Protein AF-A0A918PG95-F1 (afdb_monomer_lite)

Organism: NCBI:txid68255

Foldseek 3Di:
DDDDPDVVVVVVVDAQLQQLQWDDADPVVRDTDRLQVQLQVQLVVQLCCLPPPDDPVRQQVQQVVDPVRNVVSNVVSSVCSSQQQVLSLALLNQQVPQVSLVSSVVSVRPRDHPVRCDPLSVLRDSNLLSVQVVVCCVVVVVVDDDDDPPDSVVSSVSSNVVVVVVVVVVVVVVVVVPDDDDDDDDDDDDDDDDDDDDDDDDDDDDDDDDDDDDD

InterPro domains:
  IPR006483 CRISPR-associated Cas3-type, HD domain [PF18019] (22-158)
  IPR038257 CRISPR-associated Cas3-type HD domain superfamily [G3DSA:1.10.3210.30] (10-162)

Sequence (215 aa):
MIGGGAGQTLLSRLSGAARSVWAKHDRDSDGWMPLWRHMEDSAAVAGLLWDEWLPASARRVVAGALPNDEANGHALVVWLAAVHDIGKATPAFACQVEQLADVMRAAGLGMRSRQAMGSDRRFAPHGLADQVLLGEWLEGGAAGRRGRRASSQSWWAGITECRRTTVRSRRSSSMSSCCGRQAESADCGGRCKRNCSMRARSGSGCASGWRSGKE

Secondary structure (DSSP, 8-state):
----SHHHHHHHHS-HHHHH-EEEE-TTT--EEEHHHHHHHHHHHHHHIIIIIS-HHHHHHHHTTSTTHHHHHHHHHHHHHHHTTGGGGSHHHHTTSHHHHHHHHHTT-----HHHHGGGGGG--HHHHHHHHHHHHHHHHHT--------HHHHHHHHHHHHHHHHHHHHHHTTTTSS----S-------------------------------

Radius of gyration: 26.87 Å; chains: 1; bounding box: 74×64×77 Å

Structure (mmCIF, N/CA/C/O backbone):
data_AF-A0A918PG95-F1
#
_entry.id   AF-A0A918PG95-F1
#
loop_
_atom_site.group_PDB
_atom_site.id
_atom_site.type_symbol
_atom_site.label_atom_id
_atom_site.label_alt_id
_atom_site.label_comp_id
_atom_site.label_asym_id
_atom_site.label_entity_id
_atom_site.label_seq_id
_atom_site.pdbx_PDB_ins_code
_atom_site.Cartn_x
_atom_site.Cartn_y
_atom_site.Cartn_z
_atom_site.occupancy
_atom_site.B_iso_or_equiv
_atom_site.auth_seq_id
_atom_site.auth_comp_id
_atom_site.auth_asym_id
_atom_site.auth_atom_id
_atom_site.pdbx_PDB_model_num
ATOM 1 N N . MET A 1 1 ? -30.443 -5.294 0.175 1.00 32.91 1 MET A N 1
ATOM 2 C CA . MET A 1 1 ? -29.629 -5.176 -1.054 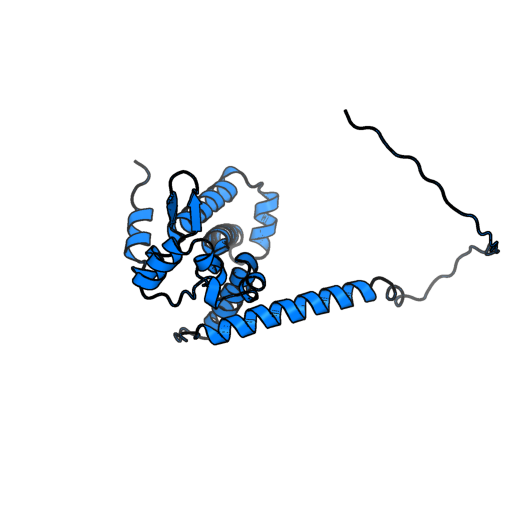1.00 32.91 1 MET A CA 1
ATOM 3 C C . MET A 1 1 ? -28.342 -4.455 -0.677 1.00 32.91 1 MET A C 1
ATOM 5 O O . MET A 1 1 ? -28.373 -3.243 -0.521 1.00 32.91 1 MET A O 1
ATOM 9 N N . ILE A 1 2 ? -27.261 -5.187 -0.396 1.00 43.16 2 ILE A N 1
ATOM 10 C CA . ILE A 1 2 ? -25.973 -4.619 0.038 1.00 43.16 2 ILE A CA 1
ATOM 11 C C . ILE A 1 2 ? -24.926 -4.897 -1.043 1.00 43.16 2 ILE A C 1
ATOM 13 O O . ILE A 1 2 ? -24.824 -6.028 -1.503 1.00 43.16 2 ILE A O 1
ATOM 17 N N . GLY A 1 3 ? -24.136 -3.871 -1.378 1.00 41.31 3 GLY A N 1
ATOM 18 C CA . GLY A 1 3 ? -22.775 -4.027 -1.902 1.00 41.31 3 GLY A CA 1
ATOM 19 C C . GLY A 1 3 ? -22.630 -3.995 -3.425 1.00 41.31 3 GLY A C 1
ATOM 20 O O . GLY A 1 3 ? -22.853 -4.989 -4.099 1.00 41.31 3 GLY A O 1
ATOM 21 N N . GLY A 1 4 ? -22.175 -2.863 -3.970 1.00 39.81 4 GLY A N 1
ATOM 22 C CA . GLY A 1 4 ? -21.768 -2.772 -5.385 1.00 39.81 4 GLY A CA 1
ATOM 23 C C . GLY A 1 4 ? -21.139 -1.441 -5.824 1.00 39.81 4 GLY A C 1
ATOM 24 O O . GLY A 1 4 ? -20.610 -1.345 -6.930 1.00 39.81 4 GLY A O 1
ATOM 25 N N . GLY A 1 5 ? -21.175 -0.404 -4.977 1.00 43.88 5 GLY A N 1
ATOM 26 C CA . GLY A 1 5 ? -20.745 0.948 -5.356 1.00 43.88 5 GLY A CA 1
ATOM 27 C C . GLY A 1 5 ? -19.273 1.288 -5.099 1.00 43.88 5 GLY A C 1
ATOM 28 O O . GLY A 1 5 ? -18.693 2.038 -5.876 1.00 43.88 5 GLY A O 1
ATOM 29 N N . ALA A 1 6 ? -18.641 0.757 -4.047 1.00 53.50 6 ALA A N 1
ATOM 30 C CA . ALA A 1 6 ? -17.346 1.275 -3.582 1.00 53.50 6 ALA A CA 1
ATOM 31 C C . ALA A 1 6 ? -16.199 1.058 -4.594 1.00 53.50 6 ALA A C 1
ATOM 33 O O . ALA A 1 6 ? -15.547 2.028 -4.990 1.00 53.50 6 ALA A O 1
ATOM 34 N N . GLY A 1 7 ? -16.033 -0.163 -5.116 1.00 50.66 7 GLY A N 1
ATOM 35 C CA . GLY A 1 7 ? -14.919 -0.501 -6.018 1.00 50.66 7 GLY A CA 1
ATOM 36 C C . GLY A 1 7 ? -14.945 0.226 -7.373 1.00 50.66 7 GLY A C 1
ATOM 37 O O . GLY A 1 7 ? -13.898 0.512 -7.953 1.00 50.66 7 GLY A O 1
ATOM 38 N N . GLN A 1 8 ? -16.129 0.618 -7.863 1.00 56.12 8 GLN A N 1
ATOM 39 C CA . GLN A 1 8 ? -16.257 1.412 -9.096 1.00 56.12 8 GLN A CA 1
ATOM 40 C C . GLN A 1 8 ? -15.835 2.882 -8.889 1.00 56.12 8 GLN A C 1
ATOM 42 O O . GLN A 1 8 ? -15.399 3.549 -9.833 1.00 56.12 8 GLN A O 1
ATOM 47 N N . THR A 1 9 ? -15.893 3.392 -7.651 1.00 69.88 9 THR A N 1
ATOM 48 C CA . THR A 1 9 ? -15.499 4.776 -7.329 1.00 69.88 9 THR A CA 1
ATOM 49 C C . THR A 1 9 ? -13.997 4.946 -7.130 1.00 69.88 9 THR A C 1
ATOM 51 O O . THR A 1 9 ? -13.449 5.972 -7.529 1.00 69.88 9 THR A O 1
ATOM 54 N N . LEU A 1 10 ? -13.304 3.960 -6.549 1.00 77.31 10 LEU A N 1
ATOM 55 C CA . LEU A 1 10 ? -11.856 4.049 -6.361 1.00 77.31 10 LEU A CA 1
ATOM 56 C C . LEU A 1 10 ? -11.132 3.888 -7.698 1.00 77.31 10 LEU A C 1
ATOM 58 O O . LEU A 1 10 ? -10.309 4.726 -8.061 1.00 77.31 10 LEU A O 1
ATOM 62 N N . LEU A 1 11 ? -11.495 2.862 -8.474 1.00 83.38 11 LEU A N 1
ATOM 63 C CA . LEU A 1 11 ? -10.849 2.570 -9.752 1.00 83.38 11 LEU A CA 1
ATOM 64 C C . LEU A 1 11 ? -10.937 3.740 -10.744 1.00 83.38 11 LEU A C 1
ATOM 66 O O . LEU A 1 11 ? -9.981 3.994 -11.477 1.00 83.38 11 LEU A O 1
ATOM 70 N N . SER A 1 12 ? -12.057 4.469 -10.747 1.00 86.81 12 SER A N 1
ATOM 71 C CA . SER A 1 12 ? -12.271 5.647 -11.600 1.00 86.81 12 SER A CA 1
ATOM 72 C C . SER A 1 12 ? -11.480 6.883 -11.154 1.00 86.81 12 SER A C 1
ATOM 74 O O . SER A 1 12 ? -11.197 7.752 -11.976 1.00 86.81 12 SER A O 1
ATOM 76 N N . ARG A 1 13 ? -11.071 6.956 -9.881 1.00 90.25 13 ARG A N 1
ATOM 77 C CA . ARG A 1 13 ? -10.235 8.040 -9.333 1.00 90.25 13 ARG A CA 1
ATOM 78 C C . ARG A 1 13 ? -8.735 7.798 -9.508 1.00 90.25 13 ARG A C 1
ATOM 80 O O . ARG A 1 13 ? -7.946 8.727 -9.347 1.00 90.25 13 ARG A O 1
ATOM 87 N N . LEU A 1 14 ? -8.327 6.569 -9.823 1.00 91.88 14 LEU A N 1
ATOM 88 C CA . LEU A 1 14 ? -6.923 6.207 -9.991 1.00 91.88 14 LEU A CA 1
ATOM 89 C C . LEU A 1 14 ? -6.431 6.476 -11.417 1.00 91.88 14 LEU A C 1
ATOM 91 O O . LEU A 1 14 ? -7.043 6.081 -12.413 1.00 91.88 14 LEU A O 1
ATOM 95 N N . SER A 1 15 ? -5.250 7.089 -11.522 1.00 94.81 15 SER A N 1
ATOM 96 C CA . SER A 1 15 ? -4.570 7.256 -12.808 1.00 94.81 15 SER A CA 1
ATOM 97 C C . SER A 1 15 ? -4.229 5.897 -13.437 1.00 94.81 15 SER A C 1
ATOM 99 O O . SER A 1 15 ? -4.142 4.877 -12.751 1.00 94.81 15 SER A O 1
ATOM 101 N N . GLY A 1 16 ? -4.013 5.861 -14.758 1.00 95.56 16 GLY A N 1
ATOM 102 C CA . GLY A 1 16 ? -3.531 4.644 -15.432 1.00 95.56 16 GLY A CA 1
ATOM 103 C C . GLY A 1 16 ? -2.228 4.121 -14.814 1.00 95.56 16 GLY A C 1
ATOM 104 O O . GLY A 1 16 ? -2.104 2.930 -14.544 1.00 95.56 16 GLY A O 1
ATOM 105 N N . ALA A 1 17 ? -1.316 5.034 -14.468 1.00 95.81 17 ALA A N 1
ATOM 106 C CA . ALA A 1 17 ? -0.079 4.720 -13.763 1.00 95.81 17 ALA A CA 1
ATOM 107 C C . ALA A 1 17 ? -0.332 4.060 -12.397 1.00 95.81 17 ALA A C 1
ATOM 109 O O . ALA A 1 17 ? 0.225 3.001 -12.123 1.00 95.81 17 ALA A O 1
ATOM 110 N N . ALA A 1 18 ? -1.219 4.614 -11.565 1.00 95.06 18 ALA A N 1
ATOM 111 C CA . ALA A 1 18 ? -1.544 4.024 -10.263 1.00 95.06 18 ALA A CA 1
ATOM 112 C C . ALA A 1 18 ? -2.192 2.633 -10.393 1.00 95.06 18 ALA A C 1
ATOM 114 O O . ALA A 1 18 ? -1.910 1.738 -9.598 1.00 95.06 18 ALA A O 1
ATOM 115 N N . ARG A 1 19 ? -3.012 2.423 -11.430 1.00 96.44 19 ARG A N 1
ATOM 116 C CA . ARG A 1 19 ? -3.640 1.123 -11.721 1.00 96.44 19 ARG A CA 1
ATOM 117 C C . ARG A 1 19 ? -2.651 0.059 -12.211 1.00 96.44 19 ARG A C 1
ATOM 119 O O . ARG A 1 19 ? -2.940 -1.122 -12.057 1.00 96.44 19 ARG A O 1
ATOM 126 N N . SER A 1 20 ? -1.503 0.466 -12.758 1.00 97.00 20 SER A N 1
ATOM 127 C CA . SER A 1 20 ? -0.463 -0.440 -13.276 1.00 97.00 20 SER A CA 1
ATOM 128 C C . SER A 1 20 ? 0.453 -1.040 -12.203 1.00 97.00 20 SER A C 1
ATOM 130 O O . SER A 1 20 ? 1.181 -1.987 -12.482 1.00 97.00 20 SER A O 1
ATOM 132 N N . VAL A 1 21 ? 0.451 -0.493 -10.982 1.00 98.00 21 VAL A N 1
ATOM 133 C CA . VAL A 1 21 ? 1.349 -0.947 -9.912 1.00 98.00 21 VAL A CA 1
ATOM 134 C C . VAL A 1 21 ? 0.916 -2.329 -9.428 1.00 98.00 21 VAL A C 1
ATOM 136 O O . VAL A 1 21 ? -0.242 -2.513 -9.058 1.00 98.00 21 VAL A O 1
ATOM 139 N N . TRP A 1 22 ? 1.834 -3.296 -9.397 1.00 98.06 22 TRP A N 1
ATOM 140 C CA . TRP A 1 22 ? 1.561 -4.663 -8.946 1.00 98.06 22 TRP A CA 1
ATOM 141 C C . TRP A 1 22 ? 1.912 -4.866 -7.466 1.00 98.06 22 TRP A C 1
ATOM 143 O O . TRP A 1 22 ? 2.778 -4.179 -6.922 1.00 98.06 22 TRP A O 1
ATOM 153 N N . ALA A 1 23 ? 1.251 -5.826 -6.809 1.00 97.12 23 ALA A N 1
ATOM 154 C CA . ALA A 1 23 ? 1.521 -6.159 -5.405 1.00 97.12 23 ALA A CA 1
ATOM 155 C C . ALA A 1 23 ? 1.724 -7.643 -5.103 1.00 97.12 23 ALA A C 1
ATOM 157 O O . ALA A 1 23 ? 2.466 -7.972 -4.170 1.00 97.12 23 ALA A O 1
ATOM 158 N N . LYS A 1 24 ? 1.056 -8.526 -5.851 1.00 96.69 24 LYS A N 1
ATOM 159 C CA . LYS A 1 24 ? 1.213 -9.983 -5.769 1.00 96.69 24 LYS A CA 1
ATOM 160 C C . LYS A 1 24 ? 1.415 -10.532 -7.175 1.00 96.69 24 LYS A C 1
ATOM 162 O O . LYS A 1 24 ? 0.829 -10.004 -8.116 1.00 96.69 24 LYS A O 1
ATOM 167 N N . HIS A 1 25 ? 2.228 -11.571 -7.281 1.00 96.75 25 HIS A N 1
ATOM 168 C CA . HIS A 1 25 ? 2.516 -12.288 -8.514 1.00 96.75 25 HIS A CA 1
ATOM 169 C C . HIS A 1 25 ? 2.518 -13.778 -8.193 1.00 96.75 25 HIS A C 1
ATOM 171 O O . HIS A 1 25 ? 3.223 -14.205 -7.273 1.00 96.75 25 HIS A O 1
ATOM 177 N N . ASP A 1 26 ? 1.723 -14.533 -8.932 1.00 94.75 26 ASP A N 1
ATOM 178 C CA . ASP A 1 26 ? 1.726 -15.982 -8.931 1.00 94.75 26 ASP A CA 1
ATOM 179 C C . ASP A 1 26 ? 2.724 -16.470 -9.985 1.00 94.75 26 ASP A C 1
ATOM 181 O O . ASP A 1 26 ? 2.670 -16.061 -11.139 1.00 94.75 26 ASP A O 1
ATOM 185 N N . ARG A 1 27 ? 3.673 -17.309 -9.568 1.00 88.88 27 ARG A N 1
ATOM 186 C CA . ARG A 1 27 ? 4.747 -17.801 -10.441 1.00 88.88 27 ARG A CA 1
ATOM 187 C C . ARG A 1 27 ? 4.313 -18.972 -11.312 1.00 88.88 27 ARG A C 1
ATOM 189 O O . ARG A 1 27 ? 5.006 -19.249 -12.282 1.00 88.88 27 ARG A O 1
ATOM 196 N N . ASP A 1 28 ? 3.223 -19.641 -10.952 1.00 91.62 28 ASP A N 1
ATOM 197 C CA . ASP A 1 28 ? 2.777 -20.843 -11.652 1.00 91.62 28 ASP A CA 1
ATOM 198 C C . ASP A 1 28 ? 1.796 -20.496 -12.779 1.00 91.62 28 ASP A C 1
ATOM 200 O O . ASP A 1 28 ? 1.820 -21.123 -13.836 1.00 91.62 28 ASP A O 1
ATOM 204 N N . SER A 1 29 ? 0.955 -19.473 -12.579 1.00 91.94 29 SER A N 1
ATOM 205 C CA . SER A 1 29 ? -0.023 -19.006 -13.576 1.00 91.94 29 SER A CA 1
ATOM 206 C C . SER A 1 29 ? 0.369 -17.721 -14.313 1.00 91.94 29 SER A C 1
ATOM 208 O O . SER A 1 29 ? -0.393 -17.263 -15.165 1.00 91.94 29 SER A O 1
ATOM 210 N N . ASP A 1 30 ? 1.492 -17.093 -13.945 1.00 89.94 30 ASP A N 1
ATOM 211 C CA . ASP A 1 30 ? 1.868 -15.718 -14.326 1.00 89.94 30 ASP A CA 1
ATOM 212 C C . ASP A 1 30 ? 0.784 -14.658 -13.999 1.00 89.94 30 ASP A C 1
ATOM 214 O O . ASP A 1 30 ? 0.811 -13.515 -14.471 1.00 89.94 30 ASP A O 1
ATOM 218 N N . GLY A 1 31 ? -0.190 -15.016 -13.155 1.00 94.00 31 GLY A N 1
ATOM 219 C CA . GLY A 1 31 ? -1.229 -14.121 -12.672 1.00 94.00 31 GLY A CA 1
ATOM 220 C C . GLY A 1 31 ? -0.673 -13.068 -11.714 1.00 94.00 31 GLY A C 1
ATOM 221 O O . GLY A 1 31 ? 0.289 -13.291 -10.979 1.00 94.00 31 GLY A O 1
ATOM 222 N N . TRP A 1 32 ? -1.301 -11.895 -11.662 1.00 96.88 32 TRP A N 1
ATOM 223 C CA . TRP A 1 32 ? -0.903 -10.847 -10.722 1.00 96.88 32 TRP A CA 1
ATOM 224 C C . TRP A 1 32 ? -2.091 -10.032 -10.219 1.00 96.88 32 TRP A C 1
ATOM 226 O O . TRP A 1 32 ? -3.145 -9.959 -10.851 1.00 96.88 32 TRP A O 1
ATOM 236 N N . MET A 1 33 ? -1.907 -9.407 -9.055 1.00 97.00 33 MET A N 1
ATOM 237 C CA . MET A 1 33 ? -2.902 -8.532 -8.436 1.00 97.00 33 MET A CA 1
ATOM 238 C C . MET A 1 33 ? -2.374 -7.096 -8.347 1.00 97.00 33 MET A C 1
ATOM 240 O O . MET A 1 33 ? -1.255 -6.892 -7.848 1.00 97.00 33 MET A O 1
ATOM 244 N N . PRO A 1 34 ? -3.161 -6.093 -8.782 1.00 97.06 34 PRO A N 1
ATOM 245 C CA . PRO A 1 34 ? -2.761 -4.701 -8.674 1.00 97.06 34 PRO A CA 1
ATOM 246 C C . PRO A 1 34 ? -2.753 -4.222 -7.221 1.00 97.06 34 PRO A C 1
ATOM 248 O O . PRO A 1 34 ? -3.569 -4.635 -6.396 1.00 97.06 34 PRO A O 1
ATOM 251 N N . LEU A 1 35 ? -1.831 -3.309 -6.920 1.00 97.25 35 LEU A N 1
ATOM 252 C CA . LEU A 1 35 ? -1.578 -2.790 -5.579 1.00 97.25 35 LEU A CA 1
ATOM 253 C C . LEU A 1 35 ? -2.796 -2.101 -4.973 1.00 97.25 35 LEU A C 1
ATOM 255 O O . LEU A 1 35 ? -3.100 -2.340 -3.811 1.00 97.25 35 LEU A O 1
ATOM 259 N N . TRP A 1 36 ? -3.523 -1.297 -5.750 1.00 95.88 36 TRP A N 1
ATOM 260 C CA . TRP A 1 36 ? -4.720 -0.620 -5.246 1.00 95.88 36 TRP A CA 1
ATOM 261 C C . TRP A 1 36 ? -5.782 -1.605 -4.750 1.00 95.88 36 TRP A C 1
ATOM 263 O O . TRP A 1 36 ? -6.387 -1.347 -3.718 1.00 95.88 36 TRP A O 1
ATOM 273 N N . ARG A 1 37 ? -5.961 -2.744 -5.437 1.00 96.19 37 ARG A N 1
ATOM 274 C CA . ARG A 1 37 ? -6.907 -3.785 -5.020 1.00 96.19 37 ARG A CA 1
ATOM 275 C C . ARG A 1 37 ? -6.429 -4.447 -3.739 1.00 96.19 37 ARG A C 1
ATOM 277 O O . ARG A 1 37 ? -7.195 -4.557 -2.799 1.00 96.19 37 ARG A O 1
ATOM 284 N N . HIS A 1 38 ? -5.143 -4.797 -3.672 1.00 97.06 38 HIS A N 1
ATOM 285 C CA . HIS A 1 38 ? -4.568 -5.363 -2.454 1.00 97.06 38 HIS A CA 1
ATOM 286 C C . HIS A 1 38 ? -4.778 -4.456 -1.234 1.00 97.06 38 HIS A C 1
ATOM 288 O O . HIS A 1 38 ? -5.149 -4.936 -0.168 1.00 97.06 38 HIS A O 1
ATOM 294 N N . MET A 1 39 ? -4.546 -3.155 -1.406 1.00 96.31 39 MET A N 1
ATOM 295 C CA . MET A 1 39 ? -4.713 -2.151 -0.359 1.00 96.31 39 MET A CA 1
ATOM 296 C C . MET A 1 39 ? -6.184 -1.949 0.026 1.00 96.31 39 MET A C 1
ATOM 298 O O . MET A 1 39 ? -6.485 -1.851 1.212 1.00 96.31 39 MET A O 1
ATOM 302 N N . GLU A 1 40 ? -7.098 -1.925 -0.949 1.00 96.31 40 GLU A N 1
ATOM 303 C CA . GLU A 1 40 ? -8.546 -1.864 -0.704 1.00 96.31 40 GLU A CA 1
ATOM 304 C C . GLU A 1 40 ? -9.030 -3.095 0.077 1.00 96.31 40 GLU A C 1
ATOM 306 O O . GLU A 1 40 ? -9.716 -2.945 1.088 1.00 96.31 40 GLU A O 1
ATOM 311 N N . ASP A 1 41 ? -8.595 -4.295 -0.317 1.00 97.25 41 ASP A N 1
ATOM 312 C CA . ASP A 1 41 ? -8.922 -5.546 0.373 1.00 97.25 41 ASP A CA 1
ATOM 313 C C . ASP A 1 41 ? -8.384 -5.540 1.815 1.00 97.25 41 ASP A C 1
ATOM 315 O O . ASP A 1 41 ? -9.096 -5.901 2.753 1.00 97.25 41 ASP A O 1
ATOM 319 N N . SER A 1 42 ? -7.142 -5.086 2.025 1.00 98.06 42 SER A N 1
ATOM 320 C CA . SER A 1 42 ? -6.558 -4.953 3.367 1.00 98.06 42 SER A CA 1
ATOM 321 C C . SER A 1 42 ? -7.315 -3.953 4.239 1.00 98.06 42 SER A C 1
ATOM 323 O O . SER A 1 42 ? -7.527 -4.224 5.420 1.00 98.06 42 SER A O 1
ATOM 325 N N . ALA A 1 43 ? -7.755 -2.829 3.671 1.00 97.88 43 ALA A N 1
ATOM 326 C CA . ALA A 1 43 ? -8.558 -1.836 4.375 1.00 97.88 43 ALA A CA 1
ATOM 327 C C . ALA A 1 43 ? -9.921 -2.406 4.797 1.00 97.88 43 ALA A C 1
ATOM 329 O O . ALA A 1 43 ? -10.335 -2.237 5.944 1.00 97.88 43 ALA A O 1
ATOM 330 N N . ALA A 1 44 ? -10.592 -3.126 3.893 1.00 97.62 44 ALA A N 1
ATOM 331 C CA . ALA A 1 44 ? -11.875 -3.764 4.169 1.00 97.62 44 ALA A CA 1
ATOM 332 C C . ALA A 1 44 ? -11.757 -4.832 5.267 1.00 97.62 44 ALA A C 1
ATOM 334 O O . ALA A 1 44 ? -12.552 -4.844 6.207 1.00 97.62 44 ALA A O 1
ATOM 335 N N . VAL A 1 45 ? -10.730 -5.688 5.196 1.00 98.44 45 VAL A N 1
ATOM 336 C CA . VAL A 1 45 ? -10.458 -6.691 6.237 1.00 98.44 45 VAL A CA 1
ATOM 337 C C . VAL A 1 45 ? -10.138 -6.026 7.574 1.00 98.44 45 VAL A C 1
ATOM 339 O O . VAL A 1 45 ? -10.617 -6.489 8.603 1.00 98.44 45 VAL A O 1
ATOM 342 N N . ALA A 1 46 ? -9.372 -4.934 7.589 1.00 98.44 46 ALA A N 1
ATOM 343 C CA . ALA A 1 46 ? -9.072 -4.208 8.820 1.00 98.44 46 ALA A CA 1
ATOM 344 C C . ALA A 1 46 ? -10.329 -3.617 9.480 1.00 98.44 46 ALA A C 1
ATOM 346 O O . ALA A 1 46 ? -10.444 -3.683 10.703 1.00 98.44 46 ALA A O 1
ATOM 347 N N . GLY A 1 47 ? -11.280 -3.110 8.687 1.00 98.00 47 GLY A N 1
ATOM 348 C CA . GLY A 1 47 ? -12.584 -2.664 9.189 1.00 98.00 47 GLY A CA 1
ATOM 349 C C . GLY A 1 47 ? -13.370 -3.811 9.824 1.00 98.00 47 GLY A C 1
ATOM 350 O O . GLY A 1 47 ? -13.740 -3.733 10.989 1.00 98.00 47 GLY A O 1
ATOM 351 N N . LEU A 1 48 ? -13.500 -4.941 9.116 1.00 98.44 48 LEU A N 1
ATOM 352 C CA . LEU A 1 48 ? -14.165 -6.137 9.653 1.00 98.44 48 LEU A CA 1
ATOM 353 C C . LEU A 1 48 ? -13.502 -6.652 10.937 1.00 98.44 48 LEU A C 1
ATOM 355 O O . LEU A 1 48 ? -14.186 -7.042 11.878 1.00 98.44 48 LEU A O 1
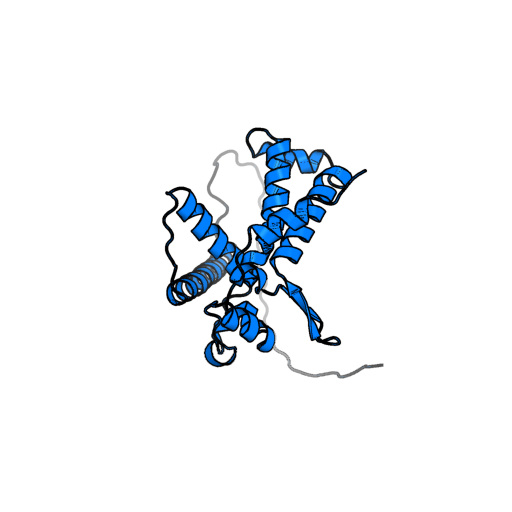ATOM 359 N N . LEU A 1 49 ? -12.168 -6.647 11.000 1.00 98.31 49 LEU A N 1
ATOM 360 C CA . LEU A 1 49 ? -11.446 -7.045 12.206 1.00 98.31 49 LEU A CA 1
ATOM 361 C C . LEU A 1 49 ? -11.718 -6.089 13.368 1.00 98.31 49 LEU A C 1
ATOM 363 O O . LEU A 1 49 ? -11.846 -6.548 14.499 1.00 98.31 49 LEU A O 1
ATOM 367 N N . TRP A 1 50 ? -11.801 -4.784 13.114 1.00 97.75 50 TRP A N 1
ATOM 368 C CA . TRP A 1 50 ? -12.130 -3.806 14.145 1.00 97.75 50 TRP A CA 1
ATOM 369 C C . TRP A 1 50 ? -13.557 -3.985 14.672 1.00 97.75 50 TRP A C 1
ATOM 371 O O . TRP A 1 50 ? -13.751 -4.021 15.889 1.00 97.75 50 TRP A O 1
ATOM 381 N N . ASP A 1 51 ? -14.524 -4.118 13.765 1.00 96.69 51 ASP A N 1
ATOM 382 C CA . ASP A 1 51 ? -15.950 -4.152 14.091 1.00 96.69 51 ASP A CA 1
ATOM 383 C C . ASP A 1 51 ? -16.362 -5.484 14.736 1.00 96.69 51 ASP A C 1
ATOM 385 O O . ASP A 1 51 ? -17.042 -5.493 15.765 1.00 96.69 51 ASP A O 1
ATOM 389 N N . GLU A 1 52 ? -15.899 -6.606 14.177 1.00 97.50 52 GLU A N 1
ATOM 390 C CA . GLU A 1 52 ? -16.446 -7.937 14.479 1.00 97.50 52 GLU A CA 1
ATOM 391 C C . GLU A 1 52 ? -15.517 -8.819 15.326 1.00 97.50 52 GLU A C 1
ATOM 393 O O . GLU A 1 52 ? -15.966 -9.791 15.935 1.00 97.50 52 GLU A O 1
ATOM 398 N N . TRP A 1 53 ? -14.214 -8.522 15.374 1.00 98.06 53 TRP A N 1
ATOM 399 C CA . TRP A 1 53 ? -13.230 -9.398 16.027 1.00 98.06 53 TRP A CA 1
ATOM 400 C C . TRP A 1 53 ? -12.504 -8.745 17.207 1.00 98.06 53 TRP A C 1
ATOM 402 O O . TRP A 1 53 ? -12.205 -9.411 18.201 1.00 98.06 53 TRP A O 1
ATOM 412 N N . LEU A 1 54 ? -12.211 -7.445 17.133 1.00 96.38 54 LEU A N 1
ATOM 413 C CA . LEU A 1 54 ? -11.342 -6.779 18.095 1.00 96.38 54 LEU A CA 1
ATOM 414 C C . LEU A 1 54 ? -12.068 -6.511 19.434 1.00 96.38 54 LEU A C 1
ATOM 416 O O . LEU A 1 54 ? -13.076 -5.789 19.471 1.00 96.38 54 LEU A O 1
ATOM 420 N N . PRO A 1 55 ? -11.541 -7.007 20.575 1.00 97.25 55 PRO A N 1
ATOM 421 C CA . PRO A 1 55 ? -12.153 -6.774 21.878 1.00 97.25 55 PRO A CA 1
ATOM 422 C C . PRO A 1 55 ? -12.245 -5.284 22.225 1.00 97.25 55 PRO A C 1
ATOM 424 O O . PRO A 1 55 ? -11.329 -4.505 21.949 1.00 97.25 55 PRO A O 1
ATOM 427 N N . ALA A 1 56 ? -13.308 -4.894 22.932 1.00 95.62 56 ALA A N 1
ATOM 428 C CA . ALA A 1 56 ? -13.541 -3.502 23.329 1.00 95.62 56 ALA A CA 1
ATOM 429 C C . ALA A 1 56 ? -12.395 -2.894 24.166 1.00 95.62 56 ALA A C 1
ATOM 431 O O . ALA A 1 56 ? -12.181 -1.685 24.152 1.00 95.62 56 ALA A O 1
ATOM 432 N N . SER A 1 57 ? -11.637 -3.703 24.916 1.00 95.94 57 SER A N 1
ATOM 433 C CA . SER A 1 57 ? -10.437 -3.234 25.624 1.00 95.94 57 SER A CA 1
ATOM 434 C C . SER A 1 57 ? -9.326 -2.802 24.664 1.00 95.94 57 SER A C 1
ATOM 436 O O . SER A 1 57 ? -8.737 -1.746 24.869 1.00 95.94 57 SER A O 1
ATOM 438 N N . ALA A 1 58 ? -9.072 -3.568 23.602 1.00 94.94 58 ALA A N 1
ATOM 439 C CA . ALA A 1 58 ? -8.070 -3.235 22.594 1.00 94.94 58 ALA A CA 1
ATOM 440 C C . ALA A 1 58 ? -8.494 -2.017 21.761 1.00 94.94 58 ALA A C 1
ATOM 442 O O . ALA A 1 58 ? -7.685 -1.112 21.559 1.00 94.94 58 ALA A O 1
ATOM 443 N N . ARG A 1 59 ? -9.776 -1.937 21.373 1.00 96.06 59 ARG A N 1
ATOM 444 C CA . ARG A 1 59 ? -10.333 -0.741 20.719 1.00 96.06 59 ARG A CA 1
ATOM 445 C C . ARG A 1 59 ? -10.115 0.513 21.555 1.00 96.06 59 ARG A C 1
ATOM 447 O O . ARG A 1 59 ? -9.600 1.492 21.032 1.00 96.06 59 ARG A O 1
ATOM 454 N N . ARG A 1 60 ? -10.397 0.463 22.863 1.00 94.38 60 ARG A N 1
ATOM 455 C CA . ARG A 1 60 ? -10.161 1.590 23.785 1.00 94.38 60 ARG A CA 1
ATOM 456 C C . ARG A 1 60 ? -8.696 2.010 23.879 1.00 94.38 60 ARG A C 1
ATOM 458 O O . ARG A 1 60 ? -8.439 3.200 23.995 1.00 94.38 60 ARG A O 1
ATOM 465 N N . VAL A 1 61 ? -7.745 1.076 23.816 1.00 94.00 61 VAL A N 1
ATOM 466 C CA . VAL A 1 61 ? -6.310 1.418 23.815 1.00 94.00 61 VAL A CA 1
ATOM 467 C C . VAL A 1 61 ? -5.933 2.208 22.562 1.00 94.00 61 VAL A C 1
ATOM 469 O O . VAL A 1 61 ? -5.221 3.201 22.663 1.00 94.00 61 VAL A O 1
ATOM 472 N N . VAL A 1 62 ? -6.420 1.790 21.392 1.00 93.00 62 VAL A N 1
ATOM 473 C CA . VAL A 1 62 ? -6.134 2.481 20.125 1.00 93.00 62 VAL A CA 1
ATOM 474 C C . VAL A 1 62 ? -6.868 3.822 20.051 1.00 93.00 62 VAL A C 1
ATOM 476 O O . VAL A 1 62 ? -6.269 4.849 19.745 1.00 93.00 62 VAL A O 1
ATOM 479 N N . ALA A 1 63 ? -8.163 3.809 20.357 1.00 94.31 63 ALA A N 1
ATOM 480 C CA . ALA A 1 63 ? -9.057 4.956 20.295 1.00 94.31 63 ALA A CA 1
ATOM 481 C C . ALA A 1 63 ? -8.709 6.040 21.320 1.00 94.31 63 ALA A C 1
ATOM 483 O O . ALA A 1 63 ? -8.717 7.217 20.987 1.00 94.31 63 ALA A O 1
ATOM 484 N N . GLY A 1 64 ? -8.356 5.659 22.552 1.00 92.56 64 GLY A N 1
ATOM 485 C CA . GLY A 1 64 ? -8.134 6.599 23.655 1.00 92.56 64 GLY A CA 1
ATOM 486 C C . GLY A 1 64 ? -6.929 7.529 23.478 1.00 92.56 64 GLY A C 1
ATOM 487 O O . GLY A 1 64 ? -6.756 8.455 24.265 1.00 92.56 64 GLY A O 1
ATOM 488 N N . ALA A 1 65 ? -6.094 7.299 22.462 1.00 88.38 65 ALA A N 1
ATOM 489 C CA . ALA A 1 65 ? -5.000 8.191 22.083 1.00 88.38 65 ALA A CA 1
ATOM 490 C C . ALA A 1 65 ? -5.411 9.258 21.045 1.00 88.38 65 ALA A C 1
ATOM 492 O O . ALA A 1 65 ? -4.587 10.096 20.675 1.00 88.38 65 ALA A O 1
ATOM 493 N N . LEU A 1 66 ? -6.648 9.218 20.541 1.00 91.94 66 LEU A N 1
ATOM 494 C CA . LEU A 1 66 ? -7.133 10.040 19.434 1.00 91.94 66 LEU A CA 1
ATOM 495 C C . LEU A 1 66 ? -8.321 10.908 19.877 1.00 91.94 66 LEU A C 1
ATOM 497 O O . LEU A 1 66 ? -9.103 10.487 20.721 1.00 91.94 66 LEU A O 1
ATOM 501 N N . PRO A 1 67 ? -8.514 12.105 19.291 1.00 87.00 67 PRO A N 1
ATOM 502 C CA . PRO A 1 67 ? -9.763 12.847 19.466 1.00 87.00 67 PRO A CA 1
ATOM 503 C C . PRO A 1 67 ? -10.930 12.049 18.869 1.00 87.00 67 PRO A C 1
ATOM 505 O O . PRO A 1 67 ? -10.711 11.288 17.932 1.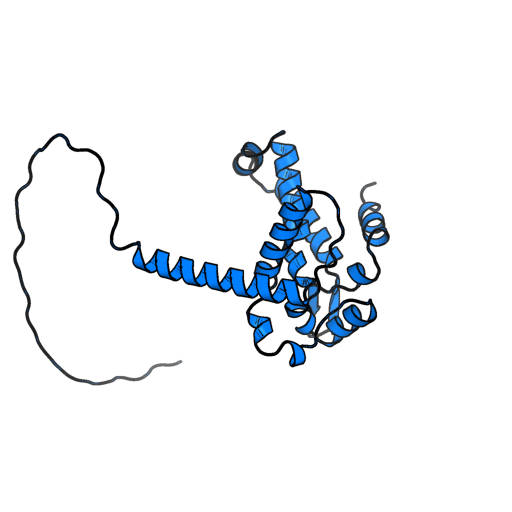00 87.00 67 PRO A O 1
ATOM 508 N N . ASN A 1 68 ? -12.168 12.248 19.331 1.00 77.94 68 ASN A N 1
ATOM 509 C CA . ASN A 1 68 ? -13.351 11.490 18.871 1.00 77.94 68 ASN A CA 1
ATOM 510 C C . ASN A 1 68 ? -13.177 9.954 18.957 1.00 77.94 68 ASN A C 1
ATOM 512 O O . ASN A 1 68 ? -13.749 9.214 18.150 1.00 77.94 68 ASN A O 1
ATOM 516 N N . ASP A 1 69 ? -12.357 9.521 19.918 1.00 83.81 69 ASP A N 1
ATOM 517 C CA . ASP A 1 69 ? -12.012 8.172 20.350 1.00 83.81 69 ASP A CA 1
ATOM 518 C C . ASP A 1 69 ? -12.213 7.084 19.277 1.00 83.81 69 ASP A C 1
ATOM 520 O O . ASP A 1 69 ? -11.341 6.823 18.446 1.00 83.81 69 ASP A O 1
ATOM 524 N N . GLU A 1 70 ? -13.360 6.401 19.308 1.00 90.88 70 GLU A N 1
ATOM 525 C CA . GLU A 1 70 ? -13.573 5.137 18.600 1.00 90.88 70 GLU A CA 1
ATOM 526 C C . GLU A 1 70 ? -13.687 5.296 17.081 1.00 90.88 70 GLU A C 1
ATOM 528 O O . GLU A 1 70 ? -13.113 4.498 16.339 1.00 90.88 70 GLU A O 1
ATOM 533 N N . ALA A 1 71 ? -14.354 6.352 16.608 1.00 92.25 71 ALA A N 1
ATOM 534 C CA . ALA A 1 71 ? -14.507 6.602 15.175 1.00 92.25 71 ALA A CA 1
ATOM 535 C C . ALA A 1 71 ? -13.155 6.906 14.515 1.00 92.25 71 ALA A C 1
ATOM 537 O O . ALA A 1 71 ? -12.850 6.394 13.435 1.00 92.25 71 ALA A O 1
ATOM 538 N N . ASN A 1 72 ? -12.317 7.697 15.190 1.00 94.06 72 ASN A N 1
ATOM 539 C CA . ASN A 1 72 ? -10.975 8.000 14.705 1.00 94.06 72 ASN A CA 1
ATOM 540 C C . ASN A 1 72 ? -10.020 6.814 14.875 1.00 94.06 72 ASN A C 1
ATOM 542 O O . ASN A 1 72 ? -9.165 6.618 14.015 1.00 94.06 72 ASN A O 1
ATOM 546 N N . GLY A 1 73 ? -10.194 5.987 15.911 1.00 96.00 73 GLY A N 1
ATOM 547 C CA . GLY A 1 73 ? -9.484 4.713 16.053 1.00 96.00 73 GLY A CA 1
ATOM 548 C C . GLY A 1 73 ? -9.745 3.773 14.877 1.00 96.00 73 GLY A C 1
ATOM 549 O O . GLY A 1 73 ? -8.798 3.325 14.228 1.00 96.00 73 GLY A O 1
ATOM 550 N N . HIS A 1 74 ? -11.020 3.553 14.544 1.00 96.56 74 HIS A N 1
ATOM 551 C CA . HIS A 1 74 ? -11.420 2.760 13.381 1.00 96.56 74 HIS A CA 1
ATOM 552 C C . HIS A 1 74 ? -10.835 3.338 12.084 1.00 96.56 74 HIS A C 1
ATOM 554 O O . HIS A 1 74 ? -10.160 2.634 11.330 1.00 96.56 74 HIS A O 1
ATOM 560 N N . ALA A 1 75 ? -11.034 4.639 11.844 1.00 96.38 75 ALA A N 1
ATOM 561 C CA . ALA A 1 75 ? -10.542 5.302 10.640 1.00 96.38 75 ALA A CA 1
ATOM 562 C C . ALA A 1 75 ? -9.015 5.204 10.503 1.00 96.38 75 ALA A C 1
ATOM 564 O O . ALA A 1 75 ? -8.518 4.952 9.405 1.00 96.38 75 ALA A O 1
ATOM 565 N N . LEU A 1 76 ? -8.272 5.360 11.603 1.00 95.88 76 LEU A N 1
ATOM 566 C CA . LEU A 1 76 ? -6.819 5.232 11.611 1.00 95.88 76 LEU A CA 1
ATOM 567 C C . LEU A 1 76 ? -6.378 3.807 11.264 1.00 95.88 76 LEU A C 1
ATOM 569 O O . LEU A 1 76 ? -5.493 3.642 10.429 1.00 95.88 76 LEU A O 1
ATOM 573 N N . VAL A 1 77 ? -6.983 2.783 11.870 1.00 97.31 77 VAL A N 1
ATOM 574 C CA . VAL A 1 77 ? -6.627 1.378 11.609 1.00 97.31 77 VAL A CA 1
ATOM 575 C C . VAL A 1 77 ? -6.902 0.999 10.156 1.00 97.31 77 VAL A C 1
ATOM 577 O O . VAL A 1 77 ? -6.028 0.438 9.492 1.00 97.31 77 VAL A O 1
ATOM 580 N N . VAL A 1 78 ? -8.078 1.360 9.640 1.00 98.19 78 VAL A N 1
ATOM 581 C CA . VAL A 1 78 ? -8.437 1.131 8.236 1.00 98.19 78 VAL A CA 1
ATOM 582 C C . VAL A 1 78 ? -7.477 1.869 7.306 1.00 98.19 78 VAL A C 1
ATOM 584 O O . VAL A 1 78 ? -6.990 1.283 6.340 1.00 98.19 78 VAL A O 1
ATOM 587 N N . TRP A 1 79 ? -7.151 3.129 7.605 1.00 97.19 79 TRP A N 1
ATOM 588 C CA . TRP A 1 79 ? -6.215 3.913 6.802 1.00 97.19 79 TRP A CA 1
ATOM 589 C C . TRP A 1 79 ? -4.805 3.315 6.805 1.00 97.19 79 TRP A C 1
ATOM 591 O O . TRP A 1 79 ? -4.223 3.159 5.736 1.00 97.19 79 TRP A O 1
ATOM 601 N N . LEU A 1 80 ? -4.276 2.919 7.968 1.00 96.94 80 LEU A N 1
ATOM 602 C CA . LEU A 1 80 ? -2.962 2.278 8.081 1.00 96.94 80 LEU A CA 1
ATOM 603 C C . LEU A 1 80 ? -2.900 0.985 7.260 1.00 96.94 80 LEU A C 1
ATOM 605 O O . LEU A 1 80 ? -1.935 0.772 6.528 1.00 96.94 80 LEU A O 1
ATOM 609 N N . ALA A 1 81 ? -3.944 0.154 7.319 1.00 98.00 81 ALA A N 1
ATOM 610 C CA . ALA A 1 81 ? -4.040 -1.048 6.496 1.00 98.00 81 ALA A CA 1
ATOM 611 C C . ALA A 1 81 ? -4.126 -0.723 4.993 1.00 98.00 81 ALA A C 1
ATOM 613 O O . ALA A 1 81 ? -3.500 -1.406 4.178 1.00 98.00 81 ALA A O 1
ATOM 614 N N . ALA A 1 82 ? -4.835 0.347 4.625 1.00 96.50 82 ALA A N 1
ATOM 615 C CA . ALA A 1 82 ? -4.965 0.812 3.245 1.00 96.50 82 ALA A CA 1
ATOM 616 C C . ALA A 1 82 ? -3.654 1.345 2.645 1.00 96.50 82 ALA A C 1
ATOM 618 O O . ALA A 1 82 ? -3.544 1.437 1.426 1.00 96.50 82 ALA A O 1
ATOM 619 N N . VAL A 1 83 ? -2.667 1.724 3.462 1.00 96.25 83 VAL A N 1
ATOM 620 C CA . VAL A 1 83 ? -1.395 2.294 2.979 1.00 96.25 83 VAL A CA 1
ATOM 621 C C . VAL A 1 83 ? -0.169 1.451 3.320 1.00 96.25 83 VAL A C 1
ATOM 623 O O . VAL A 1 83 ? 0.939 1.851 2.978 1.00 96.25 83 VAL A O 1
ATOM 626 N N . HIS A 1 84 ? -0.347 0.289 3.956 1.00 96.62 84 HIS A N 1
ATOM 627 C CA . HIS A 1 84 ? 0.752 -0.507 4.521 1.00 96.62 84 HIS A CA 1
ATOM 628 C C . HIS A 1 84 ? 1.796 -0.995 3.503 1.00 96.62 84 HIS A C 1
ATOM 630 O O . HIS A 1 84 ? 2.870 -1.423 3.908 1.00 96.62 84 HIS A O 1
ATOM 636 N N . ASP A 1 85 ? 1.442 -0.981 2.217 1.00 97.31 85 ASP A N 1
ATOM 637 C CA . ASP A 1 85 ? 2.202 -1.561 1.109 1.00 97.31 85 ASP A CA 1
ATOM 638 C C . ASP A 1 85 ? 2.496 -0.523 -0.002 1.00 97.31 85 ASP A C 1
ATOM 640 O O . ASP A 1 85 ? 2.858 -0.877 -1.130 1.00 97.31 85 ASP A O 1
ATOM 644 N N . ILE A 1 86 ? 2.345 0.778 0.278 1.00 95.69 86 ILE A N 1
ATOM 645 C CA . ILE A 1 86 ? 2.607 1.875 -0.670 1.00 95.69 86 ILE A CA 1
ATOM 646 C C . ILE A 1 86 ? 4.045 1.870 -1.234 1.00 95.69 86 ILE A C 1
ATOM 648 O O . ILE A 1 86 ? 4.285 2.256 -2.378 1.00 95.69 86 ILE A O 1
ATOM 652 N N . GLY A 1 87 ? 5.006 1.347 -0.484 1.00 95.50 87 GLY A N 1
ATOM 653 C CA . GLY A 1 87 ? 6.410 1.132 -0.802 1.00 95.50 87 GLY A CA 1
ATOM 654 C C . GLY A 1 87 ? 6.625 0.084 -1.885 1.00 95.50 87 GLY A C 1
ATOM 655 O O . GLY A 1 87 ? 7.716 0.005 -2.459 1.00 95.50 87 GLY A O 1
ATOM 656 N N . LYS A 1 88 ? 5.589 -0.678 -2.255 1.00 96.94 88 LYS A N 1
ATOM 657 C CA . LYS A 1 88 ? 5.593 -1.494 -3.475 1.00 96.94 88 LYS A CA 1
ATOM 658 C C . LYS A 1 88 ? 5.556 -0.653 -4.746 1.00 96.94 88 LYS A C 1
ATOM 660 O O . LYS A 1 88 ? 6.066 -1.092 -5.774 1.00 96.94 88 LYS A O 1
ATOM 665 N N . ALA A 1 89 ? 5.08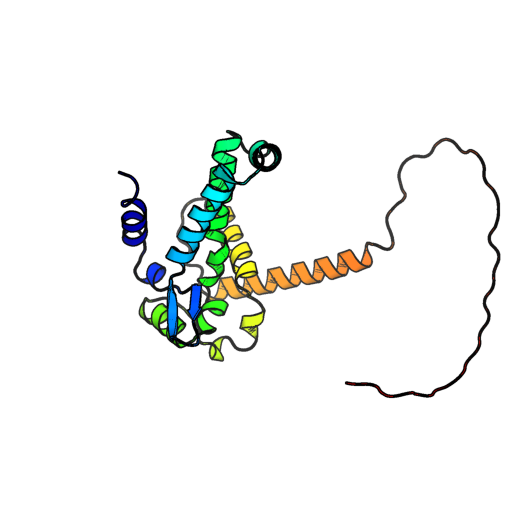5 0.593 -4.673 1.00 95.94 89 ALA A N 1
ATOM 666 C CA . ALA A 1 89 ? 5.174 1.569 -5.759 1.00 95.94 89 ALA A CA 1
ATOM 667 C C . ALA A 1 89 ? 6.594 2.157 -5.928 1.00 95.94 89 ALA A C 1
ATOM 669 O O . ALA A 1 89 ? 6.757 3.297 -6.363 1.00 95.94 89 ALA A O 1
ATOM 670 N N . THR A 1 90 ? 7.638 1.390 -5.599 1.00 94.81 90 THR A N 1
ATOM 671 C CA . THR A 1 90 ? 9.041 1.788 -5.750 1.00 94.81 90 THR A CA 1
ATOM 672 C C . THR A 1 90 ? 9.773 0.889 -6.745 1.00 94.81 90 THR A C 1
ATOM 674 O O . THR A 1 90 ? 9.454 -0.298 -6.863 1.00 94.81 90 THR A O 1
ATOM 677 N N . PRO A 1 91 ? 10.829 1.390 -7.417 1.00 93.94 91 PRO A N 1
ATOM 678 C CA . PRO A 1 91 ? 11.589 0.567 -8.354 1.00 93.94 91 PRO A CA 1
ATOM 679 C C . PRO A 1 91 ? 12.246 -0.660 -7.705 1.00 93.94 91 PRO A C 1
ATOM 681 O O . PRO A 1 91 ? 12.377 -1.697 -8.353 1.00 93.94 91 PRO A O 1
ATOM 684 N N . ALA A 1 92 ? 12.630 -0.582 -6.420 1.00 93.56 92 ALA A N 1
ATOM 685 C CA . ALA A 1 92 ? 13.239 -1.715 -5.712 1.00 93.56 92 ALA A CA 1
ATOM 686 C C . ALA A 1 92 ? 12.282 -2.901 -5.540 1.00 93.56 92 ALA A C 1
ATOM 688 O O . ALA A 1 92 ? 12.729 -4.056 -5.524 1.00 93.56 92 ALA A O 1
ATOM 689 N N . PHE A 1 93 ? 10.984 -2.625 -5.403 1.00 95.69 93 PHE A N 1
ATOM 690 C CA . PHE A 1 93 ? 9.962 -3.658 -5.400 1.00 95.69 93 PHE A CA 1
ATOM 691 C C . PHE A 1 93 ? 9.595 -4.072 -6.825 1.00 95.69 93 PHE A C 1
ATOM 693 O O . PHE A 1 93 ? 9.652 -5.260 -7.133 1.00 95.69 93 PHE A O 1
ATOM 700 N N . ALA A 1 94 ? 9.312 -3.107 -7.704 1.00 95.81 94 ALA A N 1
ATOM 701 C CA . ALA A 1 94 ? 8.821 -3.372 -9.052 1.00 95.81 94 ALA A CA 1
ATOM 702 C C . ALA A 1 94 ? 9.723 -4.340 -9.839 1.00 95.81 94 ALA A C 1
ATOM 704 O O . ALA A 1 94 ? 9.230 -5.326 -10.378 1.00 95.81 94 ALA A O 1
ATOM 705 N N . CYS A 1 95 ? 11.048 -4.134 -9.825 1.00 94.62 95 CYS A N 1
ATOM 706 C CA . CYS A 1 95 ? 12.013 -4.973 -10.554 1.00 94.62 95 CYS A CA 1
ATOM 707 C C . CYS A 1 95 ? 12.203 -6.399 -9.994 1.00 94.62 95 CYS A C 1
ATOM 709 O O . CYS A 1 95 ? 13.073 -7.154 -10.445 1.00 94.62 95 CYS A O 1
ATOM 711 N N . GLN A 1 96 ? 11.437 -6.796 -8.973 1.00 93.94 96 GLN A N 1
ATOM 712 C CA . GLN A 1 96 ? 11.423 -8.189 -8.529 1.00 93.94 96 GLN A CA 1
ATOM 713 C C . GLN A 1 96 ? 10.828 -9.116 -9.592 1.00 93.94 96 GLN A C 1
ATOM 715 O O . GLN A 1 96 ? 11.300 -10.249 -9.698 1.00 93.94 96 GLN A O 1
ATOM 720 N N . VAL A 1 97 ? 9.877 -8.608 -10.382 1.00 95.69 97 VAL A N 1
ATOM 721 C CA . VAL A 1 97 ? 9.291 -9.256 -11.559 1.00 95.69 97 VAL A CA 1
ATOM 722 C C . VAL A 1 97 ? 9.396 -8.262 -12.715 1.00 95.69 97 VAL A C 1
ATOM 724 O O . VAL A 1 97 ? 8.637 -7.297 -12.781 1.00 95.69 97 VAL A O 1
ATOM 727 N N . GLU A 1 98 ? 10.389 -8.442 -13.587 1.00 95.12 98 GLU A N 1
ATOM 728 C CA . GLU A 1 98 ? 10.745 -7.428 -14.592 1.00 95.12 98 GLU A CA 1
ATOM 729 C C . GLU A 1 98 ? 9.600 -7.177 -15.583 1.00 95.12 98 GLU A C 1
ATOM 731 O O . GLU A 1 98 ? 9.315 -6.024 -15.878 1.00 95.12 98 GLU A O 1
ATOM 736 N N . GLN A 1 99 ? 8.859 -8.218 -15.968 1.00 95.94 99 GLN A N 1
ATOM 737 C CA . GLN A 1 99 ? 7.703 -8.117 -16.865 1.00 95.94 99 GLN A CA 1
ATOM 738 C C . GLN A 1 99 ? 6.594 -7.221 -16.292 1.00 95.94 99 GLN A C 1
ATOM 740 O O . GLN A 1 99 ? 5.945 -6.473 -17.017 1.00 95.94 99 GLN A O 1
ATOM 745 N N . LEU A 1 100 ? 6.383 -7.242 -14.973 1.00 97.62 100 LEU A N 1
ATOM 746 C CA . LEU A 1 100 ? 5.416 -6.347 -14.332 1.00 97.62 100 LEU A CA 1
ATOM 747 C C . LEU A 1 100 ? 5.991 -4.937 -14.141 1.00 97.62 100 LEU A C 1
ATOM 749 O O . LEU A 1 100 ? 5.253 -3.952 -14.200 1.00 97.62 100 LEU A O 1
ATOM 753 N N . ALA A 1 101 ? 7.311 -4.810 -13.970 1.00 96.75 101 ALA A N 1
ATOM 754 C CA . ALA A 1 101 ? 7.978 -3.512 -14.027 1.00 96.75 101 ALA A CA 1
ATOM 755 C C . ALA A 1 101 ? 7.878 -2.878 -15.427 1.00 96.75 101 ALA A C 1
ATOM 757 O O . ALA A 1 101 ? 7.712 -1.661 -15.518 1.00 96.75 101 ALA A O 1
ATOM 758 N N . ASP A 1 102 ? 7.921 -3.673 -16.505 1.00 97.06 102 ASP A N 1
ATOM 759 C CA . ASP A 1 102 ? 7.682 -3.221 -17.882 1.00 97.06 102 ASP A CA 1
ATOM 760 C C . ASP A 1 102 ? 6.294 -2.587 -18.025 1.00 97.06 102 ASP A C 1
ATOM 762 O O . ASP A 1 102 ? 6.182 -1.482 -18.554 1.00 97.06 102 ASP A O 1
ATOM 766 N N . VAL A 1 103 ? 5.248 -3.229 -17.490 1.00 97.38 103 VAL A N 1
ATOM 767 C CA . VAL A 1 103 ? 3.873 -2.693 -17.495 1.00 97.38 103 VAL A CA 1
ATOM 768 C C . VAL A 1 103 ? 3.805 -1.342 -16.776 1.00 97.38 103 VAL A C 1
ATOM 770 O O . VAL A 1 103 ? 3.225 -0.383 -17.288 1.00 97.38 103 VAL A O 1
ATOM 773 N N . MET A 1 104 ? 4.457 -1.229 -15.617 1.00 97.81 104 MET A N 1
ATOM 774 C CA . MET A 1 104 ? 4.548 0.032 -14.875 1.00 97.81 104 MET A CA 1
ATOM 775 C C . MET A 1 104 ? 5.296 1.117 -15.668 1.00 97.81 104 MET A C 1
ATOM 777 O O . MET A 1 104 ? 4.870 2.275 -15.687 1.00 97.81 104 MET A O 1
ATOM 781 N N . ARG A 1 105 ? 6.389 0.759 -16.358 1.00 97.31 105 ARG A N 1
ATOM 782 C CA . ARG A 1 105 ? 7.142 1.678 -17.232 1.00 97.31 105 ARG A CA 1
ATOM 783 C C . ARG A 1 105 ? 6.316 2.141 -18.423 1.00 97.31 105 ARG A C 1
ATOM 785 O O . ARG A 1 105 ? 6.317 3.333 -18.719 1.00 97.31 105 ARG A O 1
ATOM 792 N N . ALA A 1 106 ? 5.580 1.234 -19.060 1.00 97.38 106 ALA A N 1
ATOM 793 C CA . ALA A 1 106 ? 4.675 1.558 -20.160 1.00 97.38 106 ALA A CA 1
ATOM 794 C C . ALA A 1 106 ? 3.571 2.538 -19.722 1.00 97.38 106 ALA A C 1
ATOM 796 O O . ALA A 1 106 ? 3.145 3.382 -20.505 1.00 97.38 106 ALA A O 1
ATOM 797 N N . ALA A 1 107 ? 3.170 2.496 -18.448 1.00 96.75 107 ALA A N 1
ATOM 798 C CA . ALA A 1 107 ? 2.251 3.460 -17.848 1.00 96.75 107 ALA A CA 1
ATOM 799 C C . ALA A 1 107 ? 2.917 4.783 -17.396 1.00 96.75 107 ALA A C 1
ATOM 801 O O . ALA A 1 107 ? 2.264 5.622 -16.770 1.00 96.75 107 ALA A O 1
ATOM 802 N N . GLY A 1 108 ? 4.204 4.989 -17.700 1.00 96.25 108 GLY A N 1
ATOM 803 C CA . GLY A 1 108 ? 4.948 6.224 -17.436 1.00 96.25 108 GLY A CA 1
ATOM 804 C C . GLY A 1 108 ? 5.654 6.291 -16.077 1.00 96.25 108 GLY A C 1
ATOM 805 O O . GLY A 1 108 ? 6.106 7.368 -15.680 1.00 96.25 108 GLY A O 1
ATOM 806 N N . LEU A 1 109 ? 5.758 5.179 -15.339 1.00 94.75 109 LEU A N 1
ATOM 807 C CA . LEU A 1 109 ? 6.460 5.139 -14.053 1.00 94.75 109 LEU A CA 1
ATOM 808 C C . LEU A 1 109 ? 7.971 4.924 -14.237 1.00 94.75 109 LEU A C 1
ATOM 810 O O . LEU A 1 109 ? 8.410 4.059 -14.991 1.00 94.75 109 LEU A O 1
ATOM 814 N N . GLY A 1 110 ? 8.787 5.670 -13.485 1.00 93.62 110 GLY A N 1
ATOM 815 C CA . GLY A 1 110 ? 10.255 5.585 -13.508 1.00 93.62 110 GLY A CA 1
ATOM 816 C C . GLY A 1 110 ? 10.821 4.347 -12.799 1.00 93.62 110 GLY A C 1
ATOM 817 O O . GLY A 1 110 ? 11.578 4.483 -11.836 1.00 93.62 110 GLY A O 1
ATOM 818 N N . MET A 1 111 ? 10.449 3.148 -13.250 1.00 94.75 111 MET A N 1
ATOM 819 C CA . MET A 1 111 ? 10.853 1.874 -12.646 1.00 94.75 111 MET A CA 1
ATOM 820 C C . MET A 1 111 ? 12.162 1.367 -13.257 1.00 94.75 111 MET A C 1
ATOM 822 O O . MET A 1 111 ? 12.178 0.763 -14.325 1.00 94.75 111 MET A O 1
ATOM 826 N N . ARG A 1 112 ? 13.283 1.628 -12.574 1.00 92.94 112 ARG A N 1
ATOM 827 C CA . ARG A 1 112 ? 14.608 1.099 -12.941 1.00 92.94 112 ARG A CA 1
ATOM 828 C C . ARG A 1 112 ? 14.580 -0.433 -13.005 1.00 92.94 112 ARG A C 1
ATOM 830 O O . ARG A 1 112 ? 14.014 -1.067 -12.117 1.00 92.94 112 ARG A O 1
ATOM 837 N N . SER A 1 113 ? 15.247 -0.998 -14.012 1.00 92.56 113 SER A N 1
ATOM 838 C CA . SER A 1 113 ? 15.377 -2.450 -14.165 1.00 92.56 113 SER A CA 1
ATOM 839 C C . SER A 1 113 ? 16.172 -3.072 -13.022 1.00 92.56 113 SER A C 1
ATOM 841 O O . SER A 1 113 ? 16.967 -2.405 -12.345 1.00 92.56 113 SER A O 1
ATOM 843 N N . ARG A 1 114 ? 16.020 -4.386 -12.842 1.00 90.44 114 ARG A N 1
ATOM 844 C CA . ARG A 1 114 ? 16.762 -5.130 -11.818 1.00 90.44 114 ARG A CA 1
ATOM 845 C C . ARG A 1 114 ? 18.277 -4.979 -11.966 1.00 90.44 114 ARG A C 1
ATOM 847 O O . ARG A 1 114 ? 18.976 -4.820 -10.968 1.00 90.44 114 ARG A O 1
ATOM 854 N N . GLN A 1 115 ? 18.772 -5.003 -13.203 1.00 90.44 115 GLN A N 1
ATOM 855 C CA . GLN A 1 115 ? 20.193 -4.829 -13.515 1.00 90.44 115 GLN A CA 1
ATOM 856 C C . GLN A 1 115 ? 20.674 -3.426 -13.131 1.00 90.44 115 GLN A C 1
ATOM 858 O O . GLN A 1 115 ? 21.679 -3.294 -12.439 1.00 90.44 115 GLN A O 1
ATOM 863 N N . ALA A 1 116 ? 19.914 -2.386 -13.496 1.00 89.56 116 ALA A N 1
ATOM 864 C CA . ALA A 1 116 ? 20.246 -1.005 -13.159 1.00 89.56 116 ALA A CA 1
ATOM 865 C C . ALA A 1 116 ? 20.203 -0.738 -11.647 1.00 89.56 116 ALA A C 1
ATOM 867 O O . ALA A 1 116 ? 20.910 0.144 -11.166 1.00 89.56 116 ALA A O 1
ATOM 868 N N . MET A 1 117 ? 19.362 -1.459 -10.902 1.00 86.56 117 MET A N 1
ATOM 869 C CA . MET A 1 117 ? 19.270 -1.387 -9.441 1.00 86.56 117 MET A CA 1
ATOM 870 C C . MET A 1 117 ? 20.409 -2.120 -8.718 1.00 86.56 117 MET A C 1
ATOM 872 O O . MET A 1 117 ? 20.723 -1.773 -7.579 1.00 86.56 117 MET A O 1
ATOM 876 N N . GLY A 1 118 ? 21.013 -3.132 -9.348 1.00 87.69 118 GLY A N 1
ATOM 877 C CA . GLY A 1 118 ? 22.157 -3.871 -8.817 1.00 87.69 118 GLY A CA 1
ATOM 878 C C . GLY A 1 118 ? 21.976 -4.338 -7.366 1.00 87.69 118 GLY A C 1
ATOM 879 O O . GLY A 1 118 ? 20.913 -4.818 -6.958 1.00 87.69 118 GLY A O 1
ATOM 880 N N . SER A 1 119 ? 23.030 -4.182 -6.560 1.00 83.94 119 SER A N 1
ATOM 881 C CA . SER A 1 119 ? 23.003 -4.517 -5.132 1.00 83.94 119 SER A CA 1
ATOM 882 C C . SER A 1 119 ? 22.150 -3.572 -4.292 1.00 83.94 119 SER A C 1
ATOM 884 O O . SER A 1 119 ? 21.776 -3.941 -3.178 1.00 83.94 119 SER A O 1
ATOM 886 N N . ASP A 1 120 ? 21.835 -2.379 -4.795 1.00 78.06 120 ASP A N 1
ATOM 887 C CA . ASP A 1 120 ? 21.212 -1.319 -4.001 1.00 78.06 120 ASP A CA 1
ATOM 888 C C . ASP A 1 120 ? 19.751 -1.615 -3.670 1.00 78.06 120 ASP A C 1
ATOM 890 O O . ASP A 1 120 ? 19.240 -1.188 -2.635 1.00 78.06 120 ASP A O 1
ATOM 894 N N . ARG A 1 121 ? 19.102 -2.461 -4.481 1.00 85.62 121 ARG A N 1
ATOM 895 C CA . ARG A 1 121 ? 17.737 -2.956 -4.255 1.00 85.62 121 ARG A CA 1
ATOM 896 C C . ARG A 1 121 ? 17.517 -3.472 -2.828 1.00 85.62 121 ARG A C 1
ATOM 898 O O . ARG A 1 121 ? 16.448 -3.276 -2.258 1.00 85.62 121 ARG A O 1
ATOM 905 N N . ARG A 1 122 ? 18.523 -4.129 -2.232 1.00 84.12 122 ARG A N 1
ATOM 906 C CA . ARG A 1 122 ? 18.422 -4.729 -0.886 1.00 84.12 122 ARG A CA 1
ATOM 907 C C . ARG A 1 122 ? 18.270 -3.701 0.235 1.00 84.12 122 ARG A C 1
ATOM 909 O O . ARG A 1 122 ? 17.919 -4.077 1.350 1.00 84.12 122 ARG A O 1
ATOM 916 N N . PHE A 1 123 ? 18.578 -2.433 -0.033 1.00 79.19 123 PHE A N 1
ATOM 917 C CA . PHE A 1 123 ? 18.484 -1.367 0.959 1.00 79.19 123 PHE A CA 1
ATOM 918 C C . PHE A 1 123 ? 17.080 -0.772 1.065 1.00 79.19 123 PHE A C 1
ATOM 920 O O . PHE A 1 123 ? 16.813 -0.097 2.049 1.00 79.19 123 PHE A O 1
ATOM 927 N N . ALA A 1 124 ? 16.185 -1.078 0.121 1.00 84.75 124 ALA A N 1
ATOM 928 C CA . ALA A 1 124 ? 14.806 -0.601 0.105 1.00 84.75 124 ALA A CA 1
ATOM 929 C C . ALA A 1 124 ? 13.799 -1.769 0.063 1.00 84.75 124 ALA A C 1
ATOM 931 O O . ALA A 1 124 ? 13.102 -1.946 -0.939 1.00 84.75 124 ALA A O 1
ATOM 932 N N . PRO A 1 125 ? 13.721 -2.615 1.112 1.00 90.69 125 PRO A N 1
ATOM 933 C CA . PRO A 1 125 ? 12.560 -3.488 1.264 1.00 90.69 125 PRO A CA 1
ATOM 934 C C . PRO A 1 125 ? 11.296 -2.622 1.349 1.00 90.69 125 PRO A C 1
ATOM 936 O O . PRO A 1 125 ? 11.349 -1.544 1.941 1.00 90.69 125 PRO A O 1
ATOM 939 N N . HIS A 1 126 ? 10.180 -3.087 0.774 1.00 93.00 126 HIS A N 1
ATOM 940 C CA . HIS A 1 126 ? 8.964 -2.271 0.648 1.00 93.00 126 HIS A CA 1
ATOM 941 C C . HIS A 1 126 ? 8.528 -1.698 2.000 1.00 93.00 126 HIS A C 1
ATOM 943 O O . HIS A 1 126 ? 8.456 -0.487 2.082 1.00 93.00 126 HIS A O 1
ATOM 949 N N . GLY A 1 127 ? 8.483 -2.492 3.079 1.00 93.56 127 GLY A N 1
ATOM 950 C CA . GLY A 1 127 ? 8.133 -1.991 4.419 1.00 93.56 127 GLY A CA 1
ATOM 951 C C . GLY A 1 127 ? 9.012 -0.852 4.968 1.00 93.56 127 GLY A C 1
ATOM 952 O O . GLY A 1 127 ? 8.539 -0.017 5.731 1.00 93.56 127 GLY A O 1
ATOM 953 N N . LEU A 1 128 ? 10.295 -0.772 4.589 1.00 93.12 128 LEU A N 1
ATOM 954 C CA . LEU A 1 128 ? 11.123 0.394 4.941 1.00 93.12 128 LEU A CA 1
ATOM 955 C C . LEU A 1 128 ? 10.817 1.577 4.020 1.00 93.12 128 LEU A C 1
ATOM 957 O O . LEU A 1 128 ? 10.781 2.718 4.473 1.00 93.12 128 LEU A O 1
ATOM 961 N N . ALA A 1 129 ? 10.616 1.303 2.731 1.00 92.50 129 ALA A N 1
ATOM 962 C CA . ALA A 1 129 ? 10.208 2.323 1.782 1.00 92.50 129 ALA A CA 1
ATOM 963 C C . ALA A 1 129 ? 8.855 2.934 2.175 1.00 92.50 129 ALA A C 1
ATOM 965 O O . ALA A 1 129 ? 8.758 4.150 2.128 1.00 92.50 129 ALA A O 1
ATOM 966 N N . ASP A 1 130 ? 7.888 2.125 2.627 1.00 92.81 130 ASP A N 1
ATOM 967 C CA . ASP A 1 130 ? 6.586 2.507 3.194 1.00 92.81 130 ASP A CA 1
ATOM 968 C C . ASP A 1 130 ? 6.740 3.565 4.285 1.00 92.81 130 ASP A C 1
ATOM 970 O O . ASP A 1 130 ? 6.181 4.654 4.190 1.00 92.81 130 ASP A O 1
ATOM 974 N N . GLN A 1 131 ? 7.559 3.267 5.296 1.00 93.44 131 GLN A N 1
ATOM 975 C CA . GLN A 1 131 ? 7.791 4.164 6.425 1.00 93.44 131 GLN A CA 1
ATOM 976 C C . GLN A 1 131 ? 8.365 5.516 5.985 1.00 93.44 131 GLN A C 1
ATOM 978 O O . GLN A 1 131 ? 7.902 6.559 6.442 1.00 93.44 131 GLN A O 1
ATOM 983 N N . VAL A 1 132 ? 9.381 5.507 5.114 1.00 91.81 132 VAL A N 1
ATOM 984 C CA . VAL A 1 132 ? 10.020 6.741 4.622 1.00 91.81 132 VAL A CA 1
ATOM 985 C C . VAL A 1 132 ? 9.034 7.546 3.776 1.00 91.81 132 VAL A C 1
ATOM 987 O O . VAL A 1 132 ? 8.882 8.745 3.981 1.00 91.81 132 VAL A O 1
ATOM 990 N N . LEU A 1 133 ? 8.317 6.868 2.880 1.00 90.69 133 LEU A N 1
ATOM 991 C CA . LEU A 1 133 ? 7.281 7.431 2.019 1.00 90.69 133 LEU A CA 1
ATOM 992 C C . LEU A 1 133 ? 6.199 8.167 2.788 1.00 90.69 133 LEU A C 1
ATOM 994 O O . LEU A 1 133 ? 5.882 9.319 2.495 1.00 90.69 133 LEU A O 1
ATOM 998 N N . LEU A 1 134 ? 5.604 7.457 3.742 1.00 92.19 134 LEU A N 1
ATOM 999 C CA . LEU A 1 134 ? 4.509 7.975 4.536 1.00 92.19 134 LEU A CA 1
ATOM 1000 C C . LEU A 1 134 ? 5.007 9.085 5.452 1.00 92.19 134 LEU A C 1
ATOM 1002 O O . LEU A 1 134 ? 4.332 10.102 5.549 1.00 92.19 134 LEU A O 1
ATOM 1006 N N . GLY A 1 135 ? 6.196 8.943 6.046 1.00 92.44 135 GLY A N 1
ATOM 1007 C CA . GLY A 1 135 ? 6.825 9.996 6.844 1.00 92.44 135 GLY A CA 1
ATOM 1008 C C . GLY A 1 135 ? 6.998 11.293 6.053 1.00 92.44 135 GLY A C 1
ATOM 1009 O O . GLY A 1 135 ? 6.440 12.320 6.431 1.00 92.44 135 GLY A O 1
ATOM 1010 N N . GLU A 1 136 ? 7.674 11.234 4.902 1.00 90.19 136 GLU A N 1
ATOM 1011 C CA . GLU A 1 136 ? 7.884 12.405 4.041 1.00 90.19 136 GLU A CA 1
ATOM 1012 C C . GLU A 1 136 ? 6.562 13.012 3.551 1.00 90.19 136 GLU A C 1
ATOM 1014 O O . GLU A 1 136 ? 6.418 14.236 3.494 1.00 90.19 136 GLU A O 1
ATOM 1019 N N . TRP A 1 137 ? 5.581 12.177 3.192 1.00 88.44 137 TRP A N 1
ATOM 1020 C CA . TRP A 1 137 ? 4.277 12.650 2.732 1.00 88.44 137 TRP A CA 1
ATOM 1021 C C . TRP A 1 137 ? 3.467 13.316 3.851 1.00 88.44 137 TRP A C 1
ATOM 1023 O O . TRP A 1 137 ? 2.859 14.359 3.613 1.00 88.44 137 TRP A O 1
ATOM 1033 N N . LEU A 1 138 ? 3.475 12.759 5.065 1.00 89.19 138 LEU A N 1
ATOM 1034 C CA . LEU A 1 138 ? 2.786 13.322 6.229 1.00 89.19 138 LEU A CA 1
ATOM 1035 C C . LEU A 1 138 ? 3.434 14.640 6.674 1.00 89.19 138 LEU A C 1
ATOM 1037 O O . LEU A 1 138 ? 2.733 15.634 6.874 1.00 89.19 138 LEU A O 1
ATOM 1041 N N . GLU A 1 139 ? 4.765 14.683 6.755 1.00 87.75 139 GLU A N 1
ATOM 1042 C CA . GLU A 1 139 ? 5.526 15.887 7.113 1.00 87.75 139 GLU A CA 1
ATOM 1043 C C . GLU A 1 139 ? 5.398 16.977 6.039 1.00 87.75 139 GLU A C 1
ATOM 1045 O O . GLU A 1 139 ? 5.168 18.150 6.343 1.00 87.75 139 GLU A O 1
ATOM 1050 N N . GLY A 1 140 ? 5.464 16.593 4.761 1.00 76.44 140 GLY A N 1
ATOM 1051 C CA . GLY A 1 140 ? 5.231 17.490 3.630 1.00 76.44 140 GLY A CA 1
ATOM 1052 C C . GLY A 1 140 ? 3.769 17.930 3.491 1.00 76.44 140 GLY A C 1
ATOM 1053 O O . GLY A 1 140 ? 3.497 18.988 2.923 1.00 76.44 140 GLY A O 1
ATOM 1054 N N . GLY A 1 141 ? 2.831 17.140 4.018 1.00 55.38 141 GLY A N 1
ATOM 1055 C CA . GLY A 1 141 ? 1.387 17.367 3.984 1.00 55.38 141 GLY A CA 1
ATOM 1056 C C . GLY A 1 141 ? 0.879 18.315 5.072 1.00 55.38 141 GLY A C 1
ATOM 1057 O O . GLY A 1 141 ? -0.042 19.089 4.804 1.00 55.38 141 GLY A O 1
ATOM 1058 N N . ALA A 1 142 ? 1.516 18.344 6.248 1.00 49.25 142 ALA A N 1
ATOM 1059 C CA . ALA A 1 142 ? 1.255 19.363 7.272 1.00 49.25 142 ALA A CA 1
ATOM 1060 C C . ALA A 1 142 ? 1.635 20.782 6.791 1.00 49.25 142 ALA A C 1
ATOM 1062 O O . ALA A 1 142 ? 1.053 21.771 7.233 1.00 49.25 142 ALA A O 1
ATOM 1063 N N . ALA A 1 143 ? 2.550 20.881 5.819 1.00 40.47 143 ALA A N 1
ATOM 1064 C CA . ALA A 1 143 ? 3.000 22.123 5.196 1.00 40.47 143 ALA A CA 1
ATOM 1065 C C . ALA A 1 143 ? 2.560 22.258 3.723 1.00 40.47 143 ALA A C 1
ATOM 1067 O O . ALA A 1 143 ? 3.333 22.676 2.866 1.00 40.47 143 ALA A O 1
ATOM 1068 N N . GLY A 1 144 ? 1.292 21.964 3.424 1.00 37.38 144 GLY A N 1
ATOM 1069 C CA . GLY A 1 144 ? 0.628 22.445 2.213 1.00 37.38 144 GLY A CA 1
ATOM 1070 C C . GLY A 1 144 ? 0.980 21.700 0.921 1.00 37.38 144 GLY A C 1
ATOM 1071 O O . GLY A 1 144 ? 2.125 21.606 0.488 1.00 37.38 144 GLY A O 1
ATOM 1072 N N . ARG A 1 145 ? -0.077 21.250 0.238 1.00 49.84 145 ARG A N 1
ATOM 1073 C CA . ARG A 1 145 ? -0.090 20.673 -1.113 1.00 49.84 145 ARG A CA 1
ATOM 1074 C C . ARG A 1 145 ? 0.757 21.484 -2.110 1.00 49.84 145 ARG A C 1
ATOM 1076 O O . ARG A 1 145 ? 0.245 22.342 -2.821 1.00 49.84 145 ARG A O 1
ATOM 1083 N N . ARG A 1 146 ? 2.047 21.176 -2.221 1.00 42.22 146 ARG A N 1
ATOM 1084 C CA . ARG A 1 146 ? 2.881 21.515 -3.377 1.00 42.22 146 ARG A CA 1
ATOM 1085 C C . ARG A 1 146 ? 3.481 20.226 -3.896 1.00 42.22 146 ARG A C 1
ATOM 1087 O O . ARG A 1 146 ? 4.308 19.608 -3.234 1.00 42.22 146 ARG A O 1
ATOM 1094 N N . GLY A 1 147 ? 3.016 19.825 -5.078 1.00 41.59 147 GLY A N 1
ATOM 1095 C CA . GLY A 1 147 ? 3.492 18.663 -5.813 1.00 41.59 147 GLY A CA 1
ATOM 1096 C C . GLY A 1 147 ? 4.979 18.776 -6.126 1.00 41.59 147 GLY A C 1
ATOM 1097 O O . GLY A 1 147 ? 5.367 19.179 -7.219 1.00 41.59 147 GLY A O 1
ATOM 1098 N N . ARG A 1 148 ? 5.827 18.389 -5.175 1.00 44.81 148 ARG A N 1
ATOM 1099 C CA . ARG A 1 148 ? 7.195 18.004 -5.480 1.00 44.81 148 ARG A CA 1
ATOM 1100 C C . ARG A 1 148 ? 7.113 16.642 -6.153 1.00 44.81 148 ARG A C 1
ATOM 1102 O O . ARG A 1 148 ? 6.854 15.634 -5.505 1.00 44.81 148 ARG A O 1
ATOM 1109 N N . ARG A 1 149 ? 7.345 16.607 -7.469 1.00 43.41 149 ARG A N 1
ATOM 1110 C CA . ARG A 1 149 ? 7.873 15.401 -8.114 1.00 43.41 149 ARG A CA 1
ATOM 1111 C C . ARG A 1 149 ? 9.235 15.155 -7.477 1.00 43.41 149 ARG A C 1
ATOM 1113 O O . ARG A 1 149 ? 10.228 15.731 -7.906 1.00 43.41 149 ARG A O 1
ATOM 1120 N N . ALA A 1 150 ? 9.267 14.376 -6.405 1.00 43.91 150 ALA A N 1
ATOM 1121 C CA . ALA A 1 150 ? 10.520 13.925 -5.841 1.00 43.91 150 ALA A CA 1
ATOM 1122 C C . ALA A 1 150 ? 11.161 13.010 -6.898 1.00 43.91 150 ALA A C 1
ATOM 1124 O O . ALA A 1 150 ? 10.602 11.974 -7.264 1.00 43.91 150 ALA A O 1
ATOM 1125 N N . SER A 1 151 ? 12.259 13.472 -7.498 1.00 41.44 151 SER A N 1
ATOM 1126 C CA . SER A 1 151 ? 12.975 12.749 -8.546 1.00 41.44 151 SER A CA 1
ATOM 1127 C C . SER A 1 151 ? 13.521 11.459 -7.954 1.00 41.44 151 SER A C 1
ATOM 1129 O O . SER A 1 151 ? 14.012 11.480 -6.834 1.00 41.44 151 SER A O 1
ATOM 1131 N N . SER A 1 152 ? 13.487 10.341 -8.684 1.00 44.78 152 SER A N 1
ATOM 1132 C CA . SER A 1 152 ? 13.874 9.016 -8.169 1.00 44.78 152 SER A CA 1
ATOM 1133 C C . SER A 1 152 ? 15.238 8.973 -7.453 1.00 44.78 152 SER A C 1
ATOM 1135 O O . SER A 1 152 ? 15.490 8.034 -6.715 1.00 44.78 152 SER A O 1
ATOM 1137 N N . GLN A 1 153 ? 16.110 9.970 -7.647 1.00 42.16 153 GLN A N 1
ATOM 1138 C CA . GLN A 1 153 ? 17.405 10.129 -6.979 1.00 42.16 153 GLN A CA 1
ATOM 1139 C C . GLN A 1 153 ? 17.312 10.605 -5.512 1.00 42.16 153 GLN A C 1
ATOM 1141 O O . GLN A 1 153 ? 18.110 1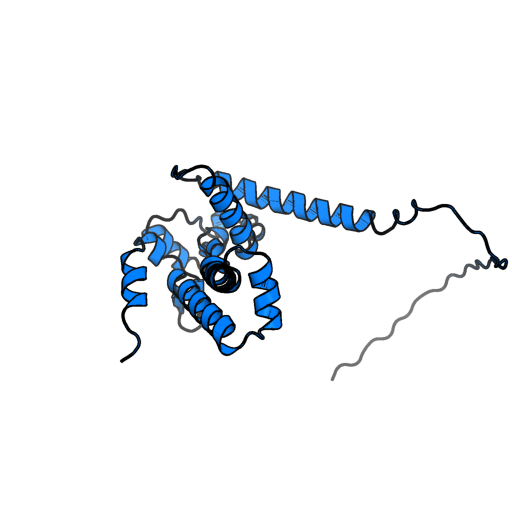0.142 -4.700 1.00 42.16 153 GLN A O 1
ATOM 1146 N N . SER A 1 154 ? 16.345 11.456 -5.134 1.00 47.50 154 SER A N 1
ATOM 1147 C CA . SER A 1 154 ? 16.208 11.930 -3.739 1.00 47.50 154 SER A CA 1
ATOM 1148 C C . SER A 1 154 ? 15.766 10.813 -2.785 1.00 47.50 154 SER A C 1
ATOM 1150 O O . SER A 1 154 ? 16.205 10.747 -1.641 1.00 47.50 154 SER A O 1
ATOM 1152 N N . TRP A 1 155 ? 14.973 9.874 -3.299 1.00 50.28 155 TRP A N 1
ATOM 1153 C CA . TRP A 1 155 ? 14.426 8.724 -2.576 1.00 50.28 155 TRP A CA 1
ATOM 1154 C C . TRP A 1 155 ? 15.492 7.705 -2.176 1.00 50.28 155 TRP A C 1
ATOM 1156 O O . TRP A 1 155 ? 15.483 7.179 -1.063 1.00 50.28 155 TRP A O 1
ATOM 1166 N N . TRP A 1 156 ? 16.443 7.432 -3.076 1.00 46.34 156 TRP A N 1
ATOM 1167 C CA . TRP A 1 156 ? 17.534 6.495 -2.796 1.00 46.34 156 TRP A CA 1
ATOM 1168 C C . TRP A 1 156 ? 18.457 7.009 -1.690 1.00 46.34 156 TRP A C 1
ATOM 1170 O O . TRP A 1 156 ? 18.928 6.210 -0.877 1.00 46.34 156 TRP A O 1
ATOM 1180 N N . ALA A 1 157 ? 18.679 8.324 -1.627 1.00 50.88 157 ALA A N 1
ATOM 1181 C CA . ALA A 1 157 ? 19.481 8.952 -0.582 1.00 50.88 157 ALA A CA 1
ATOM 1182 C C . ALA A 1 157 ? 18.801 8.860 0.800 1.00 50.88 157 ALA A C 1
ATOM 1184 O O . ALA A 1 157 ? 19.450 8.468 1.769 1.00 50.88 157 ALA A O 1
ATOM 1185 N N . GLY A 1 158 ? 17.490 9.121 0.886 1.00 52.22 158 GLY A N 1
ATOM 1186 C CA . GLY A 1 158 ? 16.731 9.029 2.144 1.00 52.22 158 GLY A CA 1
ATOM 1187 C C . GLY A 1 158 ? 16.664 7.609 2.722 1.00 52.22 158 GLY A C 1
ATOM 1188 O O . GLY A 1 158 ? 16.920 7.397 3.909 1.00 52.22 158 GLY A O 1
ATOM 1189 N N . ILE A 1 159 ? 16.417 6.600 1.878 1.00 54.69 159 ILE A N 1
ATOM 1190 C CA . ILE A 1 159 ? 16.324 5.195 2.317 1.00 54.69 159 ILE A CA 1
ATOM 1191 C C . ILE A 1 159 ? 17.690 4.642 2.772 1.00 54.69 159 ILE A C 1
ATOM 1193 O O . ILE A 1 159 ? 17.772 3.897 3.755 1.00 54.69 159 ILE A O 1
ATOM 1197 N N . THR A 1 160 ? 18.787 5.017 2.101 1.00 52.94 160 THR A N 1
ATOM 1198 C CA . THR A 1 160 ? 20.138 4.609 2.532 1.00 52.94 160 THR A CA 1
ATOM 1199 C C . THR A 1 160 ? 20.571 5.290 3.833 1.00 52.94 160 THR A C 1
ATOM 1201 O O . THR A 1 160 ? 21.224 4.639 4.657 1.00 52.94 160 THR A O 1
ATOM 1204 N N . GLU A 1 161 ? 20.170 6.542 4.068 1.00 53.28 161 GLU A N 1
ATOM 1205 C CA . GLU A 1 161 ? 20.456 7.269 5.312 1.00 53.28 161 GLU A CA 1
ATOM 1206 C C . GLU A 1 161 ? 19.651 6.726 6.507 1.00 53.28 161 GLU A C 1
ATOM 1208 O O . GLU A 1 161 ? 20.231 6.456 7.560 1.00 53.28 161 GLU A O 1
ATOM 1213 N N . CYS A 1 162 ? 18.357 6.425 6.330 1.00 47.38 162 CYS A N 1
ATOM 1214 C CA . CYS A 1 162 ? 17.505 5.824 7.369 1.00 47.38 162 CYS A CA 1
ATOM 1215 C C . CYS A 1 162 ? 18.056 4.476 7.883 1.00 47.38 162 CYS A C 1
ATOM 1217 O O . CYS A 1 162 ? 18.010 4.159 9.078 1.00 47.38 162 CYS A O 1
ATOM 1219 N N . ARG A 1 163 ? 18.671 3.674 7.002 1.00 52.00 163 ARG A N 1
ATOM 1220 C CA . ARG A 1 163 ? 19.352 2.439 7.420 1.00 52.00 163 ARG A CA 1
ATOM 1221 C C . ARG A 1 163 ? 20.666 2.717 8.151 1.00 52.00 163 ARG A C 1
ATOM 1223 O O . ARG A 1 163 ? 20.986 1.995 9.096 1.00 52.00 163 ARG A O 1
ATOM 1230 N N . ARG A 1 164 ? 21.431 3.737 7.745 1.00 46.53 1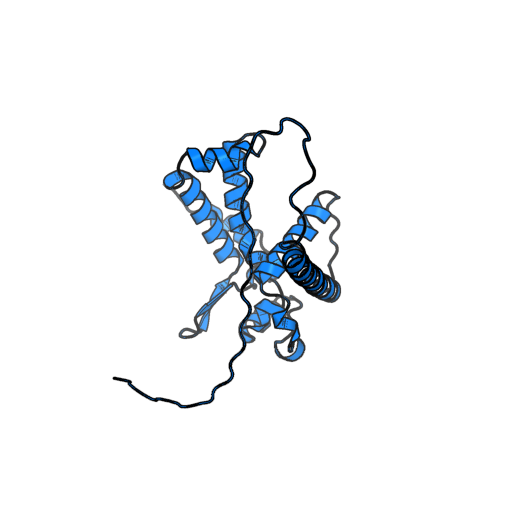64 ARG A N 1
ATOM 1231 C CA . ARG A 1 164 ? 22.676 4.145 8.421 1.00 46.53 164 ARG A CA 1
ATOM 1232 C C . ARG A 1 164 ? 22.403 4.574 9.862 1.00 46.53 164 ARG A C 1
ATOM 1234 O O . ARG A 1 164 ? 23.099 4.113 10.766 1.00 46.53 164 ARG A O 1
ATOM 1241 N N . THR A 1 165 ? 21.355 5.360 10.091 1.00 41.91 165 THR A N 1
ATOM 1242 C CA . THR A 1 165 ? 20.938 5.795 11.432 1.00 41.91 165 THR A CA 1
ATOM 1243 C C . THR A 1 165 ? 20.361 4.647 12.266 1.00 41.91 165 THR A C 1
ATOM 1245 O O . THR A 1 165 ? 20.737 4.506 13.427 1.00 41.91 165 THR A O 1
ATOM 1248 N N . THR A 1 166 ? 19.563 3.748 11.675 1.00 41.91 166 THR A N 1
ATOM 1249 C CA . THR A 1 166 ? 19.007 2.562 12.367 1.00 41.91 166 THR A CA 1
ATOM 1250 C C . THR A 1 166 ? 20.076 1.517 12.735 1.00 41.91 166 THR A C 1
ATOM 1252 O O . THR A 1 166 ? 20.021 0.893 13.795 1.00 41.91 166 THR A O 1
ATOM 1255 N N . VAL A 1 167 ? 21.096 1.307 11.893 1.00 45.41 167 VAL A N 1
ATOM 1256 C CA . VAL A 1 167 ? 22.238 0.427 12.220 1.00 45.41 167 VAL A CA 1
ATOM 1257 C C . VAL A 1 167 ? 23.137 1.070 13.279 1.00 45.41 167 VAL A C 1
ATOM 1259 O O . VAL A 1 167 ? 23.647 0.370 14.158 1.00 45.41 167 VAL A O 1
ATOM 1262 N N . ARG A 1 168 ? 23.316 2.397 13.231 1.00 36.50 168 ARG A N 1
ATOM 1263 C CA . ARG A 1 168 ? 24.082 3.146 14.234 1.00 36.50 168 ARG A CA 1
ATOM 1264 C C . ARG A 1 168 ? 23.374 3.145 15.592 1.00 36.50 168 ARG A C 1
ATOM 1266 O O . ARG A 1 168 ? 24.053 2.909 16.585 1.00 36.50 168 ARG A O 1
ATOM 1273 N N . SER A 1 169 ? 22.043 3.279 15.627 1.00 38.41 169 SER A N 1
ATOM 1274 C CA . SER A 1 169 ? 21.251 3.197 16.863 1.00 38.41 169 SER A CA 1
ATOM 1275 C C . SER A 1 169 ? 21.275 1.797 17.483 1.00 38.41 169 SER A C 1
ATOM 1277 O O . SER A 1 169 ? 21.461 1.671 18.686 1.00 38.41 169 SER A O 1
ATOM 1279 N N . ARG A 1 170 ? 21.219 0.722 16.680 1.00 40.47 170 ARG A N 1
ATOM 1280 C CA . ARG A 1 170 ? 21.393 -0.655 17.188 1.00 40.47 170 ARG A CA 1
ATOM 1281 C C . ARG A 1 170 ? 22.789 -0.914 17.766 1.00 40.47 170 ARG A C 1
ATOM 1283 O O . ARG A 1 170 ? 22.910 -1.667 18.730 1.00 40.47 170 ARG A O 1
ATOM 1290 N N . ARG A 1 171 ? 23.840 -0.291 17.217 1.00 40.06 171 ARG A N 1
ATOM 1291 C CA . ARG A 1 171 ? 25.206 -0.388 17.767 1.00 40.06 171 ARG A CA 1
ATOM 1292 C C . ARG A 1 171 ? 25.368 0.390 19.074 1.00 40.06 171 ARG A C 1
ATOM 1294 O O . ARG A 1 171 ? 26.024 -0.119 19.976 1.00 40.06 171 ARG A O 1
ATOM 1301 N N . SER A 1 172 ? 24.745 1.560 19.217 1.00 39.50 172 SER A N 1
ATOM 1302 C CA . SER A 1 172 ? 24.759 2.302 20.485 1.00 39.50 172 SER A CA 1
ATOM 1303 C C . SER A 1 172 ? 23.869 1.657 21.553 1.00 39.50 172 SER A C 1
ATOM 1305 O O . SER A 1 172 ? 24.303 1.537 22.693 1.00 39.50 172 SER A O 1
ATOM 1307 N N . SER A 1 173 ? 22.698 1.112 21.203 1.00 41.25 173 SER A N 1
ATOM 1308 C CA . SER A 1 173 ? 21.856 0.358 22.149 1.00 41.25 173 SER A CA 1
ATOM 1309 C C . SER A 1 173 ? 22.505 -0.944 22.641 1.00 41.25 173 SER A C 1
ATOM 1311 O O . SER A 1 173 ? 22.221 -1.374 23.755 1.00 41.25 173 SER A O 1
ATOM 1313 N N . SER A 1 174 ? 23.413 -1.544 21.860 1.00 36.12 174 SER A N 1
ATOM 1314 C CA . SER A 1 174 ? 24.211 -2.706 22.283 1.00 36.12 174 SER A CA 1
ATOM 1315 C C . SER A 1 174 ? 25.386 -2.348 23.207 1.00 36.12 174 SER A C 1
ATOM 1317 O O . SER A 1 174 ? 25.910 -3.240 23.867 1.00 36.12 174 SER A O 1
ATOM 1319 N N . MET A 1 175 ? 25.818 -1.082 23.263 1.00 34.91 175 MET A N 1
ATOM 1320 C CA . MET A 1 175 ? 26.874 -0.617 24.182 1.00 34.91 175 MET A CA 1
ATOM 1321 C C . MET A 1 175 ? 26.307 0.063 25.437 1.00 34.91 175 MET A C 1
ATOM 1323 O O . MET A 1 175 ? 26.975 0.095 26.467 1.00 34.91 175 MET A O 1
ATOM 1327 N N . SER A 1 176 ? 25.066 0.554 25.393 1.00 39.84 176 SER A N 1
ATOM 1328 C CA . SER A 1 176 ? 24.417 1.228 26.527 1.00 39.84 176 SER A CA 1
ATOM 1329 C C . SER A 1 176 ? 23.658 0.297 27.483 1.00 39.84 176 SER A C 1
ATOM 1331 O O . SER A 1 176 ? 23.165 0.770 28.501 1.00 39.84 176 SER A O 1
ATOM 1333 N N . SER A 1 177 ? 23.585 -1.018 27.236 1.00 36.59 177 SER A N 1
ATOM 1334 C CA . SER A 1 177 ? 22.963 -1.960 28.187 1.00 36.59 177 SER A CA 1
ATOM 1335 C C . SER A 1 177 ? 23.918 -2.498 29.265 1.00 36.59 177 SER A C 1
ATOM 1337 O O . SER A 1 177 ? 23.509 -3.357 30.042 1.00 36.59 177 SER A O 1
ATOM 1339 N N . CYS A 1 178 ? 25.168 -2.014 29.331 1.00 33.38 178 CYS A N 1
ATOM 1340 C CA . CYS A 1 178 ? 26.161 -2.476 30.313 1.00 33.38 178 CYS A CA 1
ATOM 1341 C C . CYS A 1 178 ? 26.639 -1.405 31.314 1.00 33.38 178 CYS A C 1
ATOM 1343 O O . CYS A 1 178 ? 27.298 -1.754 32.286 1.00 33.38 178 CYS A O 1
ATOM 1345 N N . CYS A 1 179 ? 26.263 -0.133 31.149 1.00 36.62 179 CYS A N 1
ATOM 1346 C CA . CYS A 1 179 ? 26.542 0.934 32.116 1.00 36.62 179 CYS A CA 1
ATOM 1347 C C . CYS A 1 179 ? 25.386 1.938 32.111 1.00 36.62 179 CYS A C 1
ATOM 1349 O O . CYS A 1 179 ? 25.197 2.636 31.119 1.00 36.62 179 CYS A O 1
ATOM 1351 N N . GLY A 1 180 ? 24.626 2.026 33.206 1.00 32.50 180 GLY A N 1
ATOM 1352 C CA . GLY A 1 180 ? 23.638 3.097 33.371 1.00 32.50 180 GLY A CA 1
ATOM 1353 C C . GLY A 1 180 ? 22.358 2.710 34.102 1.00 32.50 180 GLY A C 1
ATOM 1354 O O . GLY A 1 180 ? 21.268 2.951 33.599 1.00 32.50 180 GLY A O 1
ATOM 1355 N N . ARG A 1 181 ? 22.464 2.120 35.294 1.00 33.03 181 ARG A N 1
ATOM 1356 C CA . ARG A 1 181 ? 21.394 2.180 36.298 1.00 33.03 181 ARG A CA 1
ATOM 1357 C C . ARG A 1 181 ? 22.041 2.285 37.669 1.00 33.03 181 ARG A C 1
ATOM 1359 O O . ARG A 1 181 ? 22.474 1.266 38.191 1.00 33.03 181 ARG A O 1
ATOM 1366 N N . GLN A 1 182 ? 22.148 3.510 38.178 1.00 29.19 182 GLN A N 1
ATOM 1367 C CA . GLN A 1 182 ? 22.096 3.892 39.596 1.00 29.19 182 GLN A CA 1
ATOM 1368 C C . GLN A 1 182 ? 22.601 5.331 39.729 1.00 29.19 182 GLN A C 1
ATOM 1370 O O . GLN A 1 182 ? 23.799 5.575 39.814 1.00 29.19 182 GLN A O 1
ATOM 1375 N N . ALA A 1 183 ? 21.671 6.277 39.728 1.00 29.94 183 ALA A N 1
ATOM 1376 C CA . ALA A 1 183 ? 21.866 7.585 40.332 1.00 29.94 183 ALA A CA 1
ATOM 1377 C C . ALA A 1 183 ? 20.482 8.170 40.604 1.00 29.94 183 ALA A C 1
ATOM 1379 O O . ALA A 1 183 ? 20.011 8.991 39.835 1.00 29.94 183 ALA A O 1
ATOM 1380 N N . GLU A 1 184 ? 19.818 7.693 41.657 1.00 28.50 184 GLU A N 1
ATOM 1381 C CA . GLU A 1 184 ? 18.763 8.453 42.329 1.00 28.50 184 GLU A CA 1
ATOM 1382 C C . GLU A 1 184 ? 18.473 7.854 43.711 1.00 28.50 184 GLU A C 1
ATOM 1384 O O . GLU A 1 184 ? 18.368 6.639 43.874 1.00 28.50 184 GLU A O 1
ATOM 1389 N N . SER A 1 185 ? 18.338 8.750 44.688 1.00 29.86 185 SER A N 1
ATOM 1390 C CA . SER A 1 185 ? 17.965 8.551 46.095 1.00 29.86 185 SER A CA 1
ATOM 1391 C C . SER A 1 185 ? 19.012 7.927 47.033 1.00 29.86 185 SER A C 1
ATOM 1393 O O . SER A 1 185 ? 19.132 6.718 47.216 1.00 29.86 185 SER A O 1
ATOM 1395 N N . ALA A 1 186 ? 19.748 8.822 47.694 1.00 30.20 186 ALA A N 1
ATOM 1396 C CA . ALA A 1 186 ? 20.208 8.614 49.057 1.00 30.20 186 ALA A CA 1
ATOM 1397 C C . ALA A 1 186 ? 18.988 8.638 49.993 1.00 30.20 186 ALA A C 1
ATOM 1399 O O . ALA A 1 186 ? 18.220 9.592 49.926 1.00 30.20 186 ALA A O 1
ATOM 1400 N N . ASP A 1 187 ? 18.790 7.598 50.803 1.00 29.88 187 ASP A N 1
ATOM 1401 C CA . ASP A 1 187 ? 18.650 7.652 52.269 1.00 29.88 187 ASP A CA 1
ATOM 1402 C C . ASP A 1 187 ? 18.165 6.286 52.811 1.00 29.88 187 ASP A C 1
ATOM 1404 O O . ASP A 1 187 ? 17.490 5.525 52.122 1.00 29.88 187 ASP A O 1
ATOM 1408 N N . CYS A 1 188 ? 18.526 5.992 54.061 1.00 28.39 188 CYS A N 1
ATOM 1409 C CA . CYS A 1 188 ? 18.258 4.795 54.865 1.00 28.39 188 CYS A CA 1
ATOM 1410 C C . CYS A 1 188 ? 19.096 3.537 54.571 1.00 28.39 188 CYS A C 1
ATOM 1412 O O . CYS A 1 188 ? 18.701 2.576 53.911 1.00 28.39 188 CYS A O 1
ATOM 1414 N N . GLY A 1 189 ? 20.267 3.516 55.216 1.00 26.66 189 GLY A N 1
ATOM 1415 C CA . GLY A 1 189 ? 21.045 2.315 55.481 1.00 26.66 189 GLY A CA 1
ATOM 1416 C C . GLY A 1 189 ? 20.348 1.342 56.441 1.00 26.66 189 GLY A C 1
ATOM 1417 O O . GLY A 1 189 ? 19.713 1.727 57.419 1.00 26.66 189 GLY A O 1
ATOM 1418 N N . GLY A 1 190 ? 20.543 0.049 56.183 1.00 27.23 190 GLY A N 1
ATOM 1419 C CA . GLY A 1 190 ? 20.051 -1.021 57.040 1.00 27.23 190 GLY A CA 1
ATOM 1420 C C . GLY A 1 190 ? 20.483 -2.412 56.582 1.00 27.23 190 GLY A C 1
ATOM 1421 O O . GLY A 1 190 ? 19.661 -3.186 56.124 1.00 27.23 190 GLY A O 1
ATOM 1422 N N . ARG A 1 191 ? 21.761 -2.750 56.816 1.00 29.34 191 ARG A N 1
ATOM 1423 C CA . ARG A 1 191 ? 22.220 -4.115 57.163 1.00 29.34 191 ARG A CA 1
ATOM 1424 C C . ARG A 1 191 ? 22.132 -5.203 56.069 1.00 29.34 191 ARG A C 1
ATOM 1426 O O . ARG A 1 191 ? 21.159 -5.937 56.011 1.00 29.34 191 ARG A O 1
ATOM 1433 N N . CYS A 1 192 ? 23.252 -5.481 55.390 1.00 27.70 192 CYS A N 1
ATOM 1434 C CA . CYS A 1 192 ? 23.815 -6.846 55.364 1.00 27.70 192 CYS A CA 1
ATOM 1435 C C . CYS A 1 192 ? 25.258 -6.876 54.826 1.00 27.70 192 CYS A C 1
ATOM 1437 O O . CYS A 1 192 ? 25.517 -6.597 53.661 1.00 27.70 192 CYS A O 1
ATOM 1439 N N . LYS A 1 193 ? 26.204 -7.223 55.706 1.00 30.50 193 LYS A N 1
ATOM 1440 C CA . LYS A 1 193 ? 27.582 -7.615 55.373 1.00 30.50 193 LYS A CA 1
ATOM 1441 C C . LYS A 1 193 ? 27.611 -9.079 54.898 1.00 30.50 193 LYS A C 1
ATOM 1443 O O . LYS A 1 193 ? 26.811 -9.876 55.391 1.00 30.50 193 LYS A O 1
ATOM 1448 N N . ARG A 1 194 ? 28.692 -9.414 54.166 1.00 31.78 194 ARG A N 1
ATOM 1449 C CA . ARG A 1 194 ? 29.250 -10.750 53.808 1.00 31.78 194 ARG A CA 1
ATOM 1450 C C . ARG A 1 194 ? 28.815 -11.223 52.409 1.00 31.78 194 ARG A C 1
ATOM 1452 O O . ARG A 1 194 ? 27.636 -11.196 52.118 1.00 31.78 194 ARG A O 1
ATOM 1459 N N . ASN A 1 195 ? 29.669 -11.704 51.507 1.00 29.12 195 ASN A N 1
ATOM 1460 C CA . ASN A 1 195 ? 31.102 -11.995 51.533 1.00 29.12 195 ASN A CA 1
ATOM 1461 C C . ASN A 1 195 ? 31.571 -12.107 50.068 1.00 29.12 195 ASN A C 1
ATOM 1463 O O . ASN A 1 195 ? 30.875 -12.719 49.261 1.00 29.12 195 ASN A O 1
ATOM 1467 N N . CYS A 1 196 ? 32.736 -11.557 49.734 1.00 25.86 196 CYS A N 1
ATOM 1468 C CA . CYS A 1 196 ? 33.397 -11.745 48.444 1.00 25.86 196 CYS A CA 1
ATOM 1469 C C . CYS A 1 196 ? 34.701 -12.507 48.704 1.00 25.86 196 CYS A C 1
ATOM 1471 O O . CYS A 1 196 ? 35.564 -11.998 49.418 1.00 25.86 196 CYS A O 1
ATOM 1473 N N . SER A 1 197 ? 34.854 -13.713 48.153 1.00 31.08 197 SER A N 1
ATOM 1474 C CA . SER A 1 197 ? 36.163 -14.362 48.027 1.00 31.08 197 SER A CA 1
ATOM 1475 C C . SER A 1 197 ? 36.222 -15.314 46.825 1.00 31.08 197 SER A C 1
ATOM 1477 O O . SER A 1 197 ? 35.590 -16.362 46.780 1.00 31.08 197 SER A O 1
ATOM 1479 N N . MET A 1 198 ? 37.012 -14.880 45.840 1.00 28.17 198 MET A N 1
ATOM 1480 C CA . MET A 1 198 ? 38.017 -15.628 45.071 1.00 28.17 198 MET A CA 1
ATOM 1481 C C . MET A 1 198 ? 37.814 -17.131 44.802 1.00 28.17 198 MET A C 1
ATOM 1483 O O . MET A 1 198 ? 37.951 -17.954 45.705 1.00 28.17 198 MET A O 1
ATOM 1487 N N . ARG A 1 199 ? 37.835 -17.498 43.509 1.00 28.33 199 ARG A N 1
ATOM 1488 C CA . ARG A 1 199 ? 38.830 -18.463 42.996 1.00 28.33 199 ARG A CA 1
ATOM 1489 C C . ARG A 1 199 ? 38.975 -18.409 41.473 1.00 28.33 199 ARG A C 1
ATOM 1491 O O . ARG A 1 199 ? 38.063 -18.759 40.737 1.00 28.33 199 ARG A O 1
ATOM 1498 N N . ALA A 1 200 ? 40.168 -18.029 41.027 1.00 30.25 200 ALA A N 1
ATOM 1499 C CA . ALA A 1 200 ? 40.697 -18.337 39.705 1.00 30.25 200 ALA A CA 1
ATOM 1500 C C . ALA A 1 200 ? 41.471 -19.661 39.783 1.00 30.25 200 ALA A C 1
ATOM 1502 O O . ALA A 1 200 ? 42.268 -19.828 40.708 1.00 30.25 200 ALA A O 1
ATOM 1503 N N . ARG A 1 201 ? 41.287 -20.567 38.813 1.00 30.20 201 ARG A N 1
ATOM 1504 C CA . ARG A 1 201 ? 42.314 -21.535 38.391 1.00 30.20 201 ARG A CA 1
ATOM 1505 C C . ARG A 1 201 ? 42.178 -21.868 36.902 1.00 30.20 201 ARG A C 1
ATOM 1507 O O . ARG A 1 201 ? 41.098 -22.144 36.399 1.00 30.20 201 ARG A O 1
ATOM 1514 N N . SER A 1 202 ? 43.338 -21.806 36.267 1.00 34.66 202 SER A N 1
ATOM 1515 C CA . SER A 1 202 ? 43.769 -22.195 34.925 1.00 34.66 202 SER A CA 1
ATOM 1516 C C . SER A 1 202 ? 43.665 -23.698 34.633 1.00 34.66 202 SER A C 1
ATOM 1518 O O . SER A 1 202 ? 43.801 -24.500 35.556 1.00 34.66 202 SER A O 1
ATOM 1520 N N . GLY A 1 203 ? 43.599 -24.078 33.350 1.00 27.94 203 GLY A N 1
ATOM 1521 C CA . GLY A 1 203 ? 43.925 -25.441 32.907 1.00 27.94 203 GLY A CA 1
ATOM 1522 C C . GLY A 1 203 ? 43.496 -25.777 31.476 1.00 27.94 203 GLY A C 1
ATOM 1523 O O . GLY A 1 203 ? 42.325 -25.994 31.211 1.00 27.94 203 GLY A O 1
ATOM 1524 N N . SER A 1 204 ? 44.478 -25.826 30.582 1.00 32.28 204 SER A N 1
ATOM 1525 C CA . SER A 1 204 ? 44.497 -26.291 29.187 1.00 32.28 204 SER A CA 1
ATOM 1526 C C . SER A 1 204 ? 44.055 -27.749 28.959 1.00 32.28 204 SER A C 1
ATOM 1528 O O . SER A 1 204 ? 44.321 -28.592 29.812 1.00 32.28 204 SER A O 1
ATOM 1530 N N . GLY A 1 205 ? 43.555 -28.088 27.760 1.00 26.42 205 GLY A N 1
ATOM 1531 C CA . GLY A 1 205 ? 43.502 -29.485 27.289 1.00 26.42 205 GLY A CA 1
ATOM 1532 C C . GLY A 1 205 ? 42.695 -29.724 26.005 1.00 26.42 205 GLY A C 1
ATOM 1533 O O . GLY A 1 205 ? 41.563 -29.281 25.890 1.00 26.42 205 GLY A O 1
ATOM 1534 N N . CYS A 1 206 ? 43.310 -30.413 25.045 1.00 29.11 206 CYS A N 1
ATOM 1535 C CA . CYS A 1 206 ? 42.924 -30.615 23.646 1.00 29.11 206 CYS A CA 1
ATOM 1536 C C . CYS A 1 206 ? 41.743 -31.574 23.356 1.00 29.11 206 CYS A C 1
ATOM 1538 O O . CYS A 1 206 ? 41.592 -32.586 24.023 1.00 29.11 206 CYS A O 1
ATOM 1540 N N . ALA A 1 207 ? 41.065 -31.284 22.233 1.00 29.92 207 ALA A N 1
ATOM 1541 C CA . ALA A 1 207 ? 40.738 -32.144 21.074 1.00 29.92 207 ALA A CA 1
ATOM 1542 C C . ALA A 1 207 ? 39.947 -33.475 21.191 1.00 29.92 207 ALA A C 1
ATOM 1544 O O . ALA A 1 207 ? 40.048 -34.235 22.143 1.00 29.92 207 ALA A O 1
ATOM 1545 N N . SER A 1 208 ? 39.296 -33.782 20.052 1.00 35.81 208 SER A N 1
ATOM 1546 C CA . SER A 1 208 ? 38.481 -34.951 19.646 1.00 35.81 208 SER A CA 1
ATOM 1547 C C . SER A 1 208 ? 37.022 -34.922 20.140 1.00 35.81 208 SER A C 1
ATOM 1549 O O . SER A 1 208 ? 36.764 -34.763 21.319 1.00 35.81 208 SER A O 1
ATOM 1551 N N . GLY A 1 209 ? 35.968 -34.990 19.321 1.00 27.61 209 GLY A N 1
ATOM 1552 C CA . GLY A 1 209 ? 35.821 -35.366 17.917 1.00 27.61 209 GLY A CA 1
ATOM 1553 C C . GLY A 1 209 ? 34.966 -36.627 17.822 1.00 27.61 209 GLY A C 1
ATOM 1554 O O . GLY A 1 209 ? 35.537 -37.702 17.810 1.00 27.61 209 GLY A O 1
ATOM 1555 N N . TRP A 1 210 ? 33.635 -36.500 17.733 1.00 30.19 210 TRP A N 1
ATOM 1556 C CA . TRP A 1 210 ? 32.717 -37.596 17.378 1.00 30.19 210 TRP A CA 1
ATOM 1557 C C . TRP A 1 210 ? 31.581 -37.081 16.466 1.00 30.19 210 TRP A C 1
ATOM 1559 O O . TRP A 1 210 ? 30.729 -36.295 16.873 1.00 30.19 210 TRP A O 1
ATOM 1569 N N . ARG A 1 211 ? 31.634 -37.517 15.195 1.00 32.38 211 ARG A N 1
ATOM 1570 C CA . ARG A 1 211 ? 30.500 -37.765 14.268 1.00 32.38 211 ARG A CA 1
ATOM 1571 C C . ARG A 1 211 ? 29.608 -38.867 14.881 1.00 32.38 211 ARG A C 1
ATOM 1573 O O . ARG A 1 211 ? 30.070 -39.551 15.780 1.00 32.38 211 ARG A O 1
ATOM 1580 N N . SER A 1 212 ? 28.395 -39.217 14.464 1.00 33.19 212 SER A N 1
ATOM 1581 C CA . SER A 1 212 ? 27.446 -38.903 13.386 1.00 33.19 212 SER A CA 1
ATOM 1582 C C . SER A 1 212 ? 26.134 -39.595 13.811 1.00 33.19 212 SER A C 1
ATOM 1584 O O . SER A 1 212 ? 26.188 -40.576 14.549 1.00 33.19 212 SER A O 1
ATOM 1586 N N . GLY A 1 213 ? 24.985 -39.187 13.274 1.00 30.09 213 GLY A N 1
ATOM 1587 C CA . GLY A 1 213 ? 23.759 -39.991 13.346 1.00 30.09 213 GLY A CA 1
ATOM 1588 C C . GLY A 1 213 ? 22.590 -39.303 12.658 1.00 30.09 213 GLY A C 1
ATOM 1589 O O . GLY A 1 213 ? 21.910 -38.494 13.276 1.00 30.09 213 GLY A O 1
ATOM 1590 N N . LYS A 1 214 ? 22.422 -39.584 11.362 1.00 35.81 214 LYS A N 1
ATOM 1591 C CA . LYS A 1 214 ? 21.182 -39.375 10.610 1.00 35.81 214 LYS A CA 1
ATOM 1592 C C . LYS A 1 214 ? 20.437 -40.707 10.569 1.00 35.81 214 LYS A C 1
ATOM 1594 O O . LYS A 1 214 ? 21.086 -41.717 10.300 1.00 35.81 214 LYS A O 1
ATOM 1599 N N . GLU A 1 215 ? 19.122 -40.640 10.704 1.00 37.19 215 GLU A N 1
ATOM 1600 C CA . GLU A 1 215 ? 18.161 -41.420 9.917 1.00 37.19 215 GLU A CA 1
ATOM 1601 C C . GLU A 1 215 ? 17.239 -40.424 9.207 1.00 37.19 215 GLU A C 1
ATOM 1603 O O . GLU A 1 215 ? 16.981 -39.349 9.804 1.00 37.19 215 GLU A O 1
#

pLDDT: mean 72.07, std 27.71, range [25.86, 98.44]